Protein AF-A0A5M4D644-F1 (afdb_monomer)

Radius of gyration: 24.4 Å; Cα contacts (8 Å, |Δi|>4): 273; chains: 1; bounding box: 68×56×85 Å

Structure (mmCIF, N/CA/C/O backbone):
data_AF-A0A5M4D644-F1
#
_entry.id   AF-A0A5M4D644-F1
#
loop_
_atom_site.group_PDB
_atom_site.id
_atom_site.type_symbol
_atom_site.label_atom_id
_atom_site.label_alt_id
_atom_site.label_comp_id
_atom_site.label_asym_id
_atom_site.label_entity_id
_atom_site.label_seq_id
_atom_site.pdbx_PDB_ins_code
_atom_site.Cartn_x
_atom_site.Cartn_y
_atom_site.Cartn_z
_atom_site.occupancy
_atom_site.B_iso_or_equiv
_atom_site.auth_seq_id
_atom_site.auth_comp_id
_atom_site.auth_asym_id
_atom_site.auth_atom_id
_atom_site.pdbx_PDB_model_num
ATOM 1 N N . MET A 1 1 ? 43.819 -30.224 44.906 1.00 53.16 1 MET A N 1
ATOM 2 C CA . MET A 1 1 ? 43.672 -29.424 43.661 1.00 53.16 1 MET A CA 1
ATOM 3 C C . MET A 1 1 ? 43.096 -30.217 42.465 1.00 53.16 1 MET A C 1
ATOM 5 O O . MET A 1 1 ? 43.505 -29.994 41.336 1.00 53.16 1 MET A O 1
ATOM 9 N N . LYS A 1 2 ? 42.111 -31.114 42.658 1.00 49.66 2 LYS A N 1
ATOM 10 C CA . LYS A 1 2 ? 41.425 -31.810 41.537 1.00 49.66 2 LYS A CA 1
ATOM 11 C C . LYS A 1 2 ? 39.902 -31.608 41.494 1.00 49.66 2 LYS A C 1
ATOM 13 O O . LYS A 1 2 ? 39.305 -31.847 40.456 1.00 49.66 2 LYS A O 1
ATOM 18 N N . MET A 1 3 ? 39.284 -31.083 42.556 1.00 48.72 3 MET A N 1
ATOM 19 C CA . MET A 1 3 ? 37.824 -30.893 42.619 1.00 48.72 3 MET A CA 1
ATOM 20 C C . MET A 1 3 ? 37.324 -29.525 42.120 1.00 48.72 3 MET A C 1
ATOM 22 O O . MET A 1 3 ? 36.135 -29.380 41.875 1.00 48.72 3 MET A O 1
ATOM 26 N N . LEU A 1 4 ? 38.202 -28.540 41.884 1.00 49.41 4 LEU A N 1
ATOM 27 C CA . LEU A 1 4 ? 37.782 -27.210 41.405 1.00 49.41 4 LEU A CA 1
ATOM 28 C C . LEU A 1 4 ? 37.548 -27.120 39.884 1.00 49.41 4 LEU A C 1
ATOM 30 O O . LEU A 1 4 ? 36.990 -26.135 39.418 1.00 49.41 4 LEU A O 1
ATOM 34 N N . ARG A 1 5 ? 37.957 -28.125 39.097 1.00 49.41 5 ARG A N 1
ATOM 35 C CA . ARG A 1 5 ? 37.823 -28.095 37.625 1.00 49.41 5 ARG A CA 1
ATOM 36 C C . ARG A 1 5 ? 36.520 -28.708 37.101 1.00 49.41 5 ARG A C 1
ATOM 38 O O . ARG A 1 5 ? 36.119 -28.385 35.991 1.00 49.41 5 ARG A O 1
ATOM 45 N N . ALA A 1 6 ? 35.835 -29.534 37.894 1.00 48.72 6 ALA A N 1
ATOM 46 C CA . ALA A 1 6 ? 34.599 -30.202 37.470 1.00 48.72 6 ALA A CA 1
ATOM 47 C C . ALA A 1 6 ? 33.354 -29.292 37.548 1.00 48.72 6 ALA A C 1
ATOM 49 O O . ALA A 1 6 ? 32.453 -29.419 36.726 1.00 48.72 6 ALA A O 1
ATOM 50 N N . GLY A 1 7 ? 33.323 -28.327 38.477 1.00 45.69 7 GLY A N 1
ATOM 51 C CA . GLY A 1 7 ? 32.195 -27.393 38.618 1.00 45.69 7 GLY A CA 1
ATOM 52 C C . GLY A 1 7 ? 32.123 -26.312 37.532 1.00 45.69 7 GLY A C 1
ATOM 53 O O . GLY A 1 7 ? 31.051 -25.784 37.258 1.00 45.69 7 GLY A O 1
ATOM 54 N N . MET A 1 8 ? 33.244 -26.003 36.875 1.00 48.34 8 MET A N 1
ATOM 55 C CA . MET A 1 8 ? 33.321 -24.917 35.889 1.00 48.34 8 MET A CA 1
ATOM 56 C C . MET A 1 8 ? 32.837 -25.337 34.488 1.00 48.34 8 MET A C 1
ATOM 58 O O . MET A 1 8 ? 32.346 -24.499 33.738 1.00 48.34 8 MET A O 1
ATOM 62 N N . VAL A 1 9 ? 32.900 -26.632 34.151 1.00 52.97 9 VAL A N 1
ATOM 63 C CA . VAL A 1 9 ? 32.438 -27.162 32.850 1.00 52.97 9 VAL A CA 1
ATOM 64 C C . VAL A 1 9 ? 30.912 -27.317 32.810 1.00 52.97 9 VAL A C 1
ATOM 66 O O . VAL A 1 9 ? 30.286 -27.019 31.796 1.00 52.97 9 VAL A O 1
ATOM 69 N N . LEU A 1 10 ? 30.289 -27.692 33.932 1.00 50.06 10 LEU A N 1
ATOM 70 C CA . LEU A 1 10 ? 28.827 -27.798 34.049 1.00 50.06 10 LEU A CA 1
ATOM 71 C C . LEU A 1 10 ? 28.123 -26.433 34.000 1.00 50.06 10 LEU A C 1
ATOM 73 O O . LEU A 1 10 ? 27.020 -26.328 33.472 1.00 50.06 10 LEU A O 1
ATOM 77 N N . MET A 1 11 ? 28.781 -25.375 34.481 1.00 49.72 11 MET A N 1
ATOM 78 C CA . MET A 1 11 ? 28.230 -24.017 34.456 1.00 49.72 11 MET A CA 1
ATOM 79 C C . MET A 1 11 ? 28.301 -23.372 33.061 1.00 49.72 11 MET A C 1
ATOM 81 O O . MET A 1 11 ? 27.435 -22.578 32.711 1.00 49.72 11 MET A O 1
ATOM 85 N N . TRP A 1 12 ? 29.284 -23.751 32.236 1.00 54.53 12 TRP A N 1
ATOM 86 C CA . TRP A 1 12 ? 29.390 -23.281 30.848 1.00 54.53 12 TRP A CA 1
ATOM 87 C C . TRP A 1 12 ? 28.408 -23.983 29.897 1.00 54.53 12 TRP A C 1
ATOM 89 O O . TRP A 1 12 ? 27.874 -23.341 28.996 1.00 54.53 12 TRP A O 1
ATOM 99 N N . GLY A 1 13 ? 28.098 -25.265 30.123 1.00 53.12 13 GLY A N 1
ATOM 100 C CA . GLY A 1 13 ? 27.105 -25.993 29.320 1.00 53.12 13 GLY A CA 1
ATOM 101 C C . GLY A 1 13 ? 25.674 -25.454 29.466 1.00 53.12 13 GLY A C 1
ATOM 102 O O . GLY A 1 13 ? 24.920 -25.445 28.496 1.00 53.12 13 GLY A O 1
ATOM 103 N N . LEU A 1 14 ? 25.313 -24.941 30.648 1.00 51.56 14 LEU A N 1
ATOM 104 C CA . LEU A 1 14 ? 23.975 -24.393 30.904 1.00 51.56 14 LEU A CA 1
ATOM 105 C C . LEU A 1 14 ? 23.762 -23.000 30.277 1.00 51.56 14 LEU A C 1
ATOM 107 O O . LEU A 1 14 ? 22.640 -22.654 29.919 1.00 51.56 14 LEU A O 1
ATOM 111 N N . ILE A 1 15 ? 24.831 -22.213 30.111 1.00 54.22 15 ILE A N 1
ATOM 112 C CA . ILE A 1 15 ? 24.764 -20.857 29.536 1.00 54.22 15 ILE A CA 1
ATOM 113 C C . ILE A 1 15 ? 24.624 -20.906 28.005 1.00 54.22 15 ILE A C 1
ATOM 115 O O . ILE A 1 15 ? 23.924 -20.077 27.430 1.00 54.22 15 ILE A O 1
ATOM 119 N N . VAL A 1 16 ? 25.204 -21.910 27.336 1.00 55.09 16 VAL A N 1
ATOM 120 C CA . VAL A 1 16 ? 25.076 -22.068 25.873 1.00 55.09 16 VAL A CA 1
ATOM 121 C C . VAL A 1 16 ? 23.675 -22.557 25.467 1.00 55.09 16 VAL A C 1
ATOM 123 O O . VAL A 1 16 ? 23.175 -22.167 24.415 1.00 55.09 16 VAL A O 1
ATOM 126 N N . GLY A 1 17 ? 22.986 -23.326 26.321 1.00 53.00 17 GLY A N 1
ATOM 127 C CA . GLY A 1 17 ? 21.615 -23.795 26.062 1.00 53.00 17 GLY A CA 1
ATOM 128 C C . GLY A 1 17 ? 20.531 -22.708 26.121 1.00 53.00 17 GLY A C 1
ATOM 129 O O . GLY A 1 17 ? 19.478 -22.873 25.514 1.00 53.00 17 GLY A O 1
ATOM 130 N N . LEU A 1 18 ? 20.786 -21.584 26.800 1.00 53.06 18 LEU A N 1
ATOM 131 C CA . LEU A 1 18 ? 19.842 -20.460 26.925 1.00 53.06 18 LEU A CA 1
ATOM 132 C C . LEU A 1 18 ? 19.992 -19.400 25.818 1.00 53.06 18 LEU A C 1
ATOM 134 O O . LEU A 1 18 ? 19.150 -18.511 25.716 1.00 53.06 18 LEU A O 1
ATOM 138 N N . LEU A 1 19 ? 21.029 -19.498 24.975 1.00 52.97 19 LEU A N 1
ATOM 139 C CA . LEU A 1 19 ? 21.242 -18.606 23.825 1.00 52.97 19 LEU A CA 1
ATOM 140 C C . LEU A 1 19 ? 20.755 -19.192 22.495 1.00 52.97 19 LEU A C 1
ATOM 142 O O . LEU A 1 19 ? 20.725 -18.475 21.497 1.00 52.97 19 LEU A O 1
ATOM 146 N N . ALA A 1 20 ? 20.275 -20.439 22.480 1.00 53.53 20 ALA A N 1
ATOM 147 C CA . ALA A 1 20 ? 19.393 -20.931 21.423 1.00 53.53 20 ALA A CA 1
ATOM 148 C C . ALA A 1 20 ? 17.986 -20.337 21.618 1.00 53.53 20 ALA A C 1
ATOM 150 O O . ALA A 1 20 ? 16.994 -21.047 21.772 1.00 53.53 20 ALA A O 1
ATOM 151 N N . GLY A 1 21 ? 17.912 -19.005 21.675 1.00 51.53 21 GLY A N 1
ATOM 152 C CA . GLY A 1 21 ? 16.661 -18.288 21.550 1.00 51.53 21 GLY A CA 1
ATOM 153 C C . GLY A 1 21 ? 16.069 -18.682 20.210 1.00 51.53 21 GLY A C 1
ATOM 154 O O . GLY A 1 21 ? 16.652 -18.386 19.171 1.00 51.53 21 GLY A O 1
ATOM 155 N N . CYS A 1 22 ? 14.952 -19.404 20.253 1.00 56.44 22 CYS A N 1
ATOM 156 C CA . CYS A 1 22 ? 14.140 -19.763 19.105 1.00 56.44 22 CYS A CA 1
ATOM 157 C C . CYS A 1 22 ? 13.653 -18.492 18.393 1.00 56.44 22 CYS A C 1
ATOM 159 O O . CYS A 1 22 ? 12.486 -18.117 18.516 1.00 56.44 22 CYS A O 1
ATOM 161 N N . SER A 1 23 ? 14.515 -17.817 17.632 1.00 53.84 23 SER A N 1
ATOM 162 C CA . SER A 1 23 ? 14.048 -17.039 16.500 1.00 53.84 23 SER A CA 1
ATOM 163 C C . SER A 1 23 ? 13.430 -18.065 15.561 1.00 53.84 23 SER A C 1
ATOM 165 O O . SER A 1 23 ? 14.122 -18.832 14.895 1.00 53.84 23 SER A O 1
ATOM 167 N N . LYS A 1 24 ? 12.095 -18.174 15.593 1.00 60.09 24 LYS A N 1
ATOM 168 C CA . LYS A 1 24 ? 11.373 -18.899 14.548 1.00 60.09 24 LYS A CA 1
ATOM 169 C C . LYS A 1 24 ? 11.910 -18.357 13.230 1.00 60.09 24 LYS A C 1
ATOM 171 O O . LYS A 1 24 ? 11.932 -17.137 13.054 1.00 60.09 24 LYS A O 1
ATOM 176 N N . ALA A 1 25 ? 12.403 -19.250 12.373 1.00 66.31 25 ALA A N 1
ATOM 177 C CA . ALA A 1 25 ? 12.802 -18.862 11.031 1.00 66.31 25 ALA A CA 1
ATOM 178 C C . ALA A 1 25 ? 11.670 -18.014 10.423 1.00 66.31 25 ALA A C 1
ATOM 180 O O . ALA A 1 25 ? 10.497 -18.330 10.676 1.00 66.31 25 ALA A O 1
ATOM 181 N N . PRO A 1 26 ? 11.997 -16.920 9.712 1.00 73.88 26 PRO A N 1
ATOM 182 C CA . PRO A 1 26 ? 10.986 -16.102 9.064 1.00 73.88 26 PRO A CA 1
ATOM 183 C C . PRO A 1 26 ? 10.043 -17.003 8.273 1.00 73.88 26 PRO A C 1
ATOM 185 O O . PRO A 1 26 ? 10.496 -17.913 7.579 1.00 73.88 26 PRO A O 1
ATOM 188 N N . ARG A 1 27 ? 8.733 -16.791 8.417 1.00 84.56 27 ARG A N 1
ATOM 189 C CA . ARG A 1 27 ? 7.752 -17.576 7.673 1.00 84.56 27 ARG A CA 1
ATOM 190 C C . ARG A 1 27 ? 7.986 -17.343 6.181 1.00 84.56 27 ARG A C 1
ATOM 192 O O . ARG A 1 27 ? 8.039 -16.198 5.736 1.00 84.56 27 ARG A O 1
ATOM 199 N N . GLU A 1 28 ? 8.154 -18.409 5.417 1.00 89.62 28 GLU A N 1
ATOM 200 C CA . GLU A 1 28 ? 8.297 -18.303 3.969 1.00 89.62 28 GLU A CA 1
ATOM 201 C C . GLU A 1 28 ? 6.916 -18.206 3.318 1.00 89.62 28 GLU A C 1
ATOM 203 O O . GLU A 1 28 ? 5.988 -18.919 3.702 1.00 89.62 28 GLU A O 1
ATOM 208 N N . TYR A 1 29 ? 6.790 -17.308 2.342 1.00 94.44 29 TYR A N 1
ATOM 209 C CA . TYR A 1 29 ? 5.586 -17.134 1.537 1.00 94.44 29 TYR A CA 1
ATOM 210 C C . TYR A 1 29 ? 5.881 -17.576 0.107 1.00 94.44 29 TYR A C 1
ATOM 212 O O . TYR A 1 29 ? 6.902 -17.197 -0.472 1.00 94.44 29 TYR A O 1
ATOM 220 N N . SER A 1 30 ? 5.012 -18.420 -0.443 1.00 95.19 30 SER A N 1
ATOM 221 C CA . SER A 1 30 ? 5.245 -19.053 -1.736 1.00 95.19 30 SER A CA 1
ATOM 222 C C . SER A 1 30 ? 5.007 -18.081 -2.887 1.00 95.19 30 SER A C 1
ATOM 224 O O . SER A 1 30 ? 3.989 -17.403 -2.959 1.00 95.19 30 SER A O 1
ATOM 226 N N . ARG A 1 31 ? 5.929 -18.076 -3.849 1.00 96.56 31 ARG A N 1
ATOM 227 C CA . ARG A 1 31 ? 5.784 -17.383 -5.140 1.00 96.56 31 ARG A CA 1
ATOM 228 C C . ARG A 1 31 ? 5.995 -18.348 -6.307 1.00 96.56 31 ARG A C 1
ATOM 230 O O . ARG A 1 31 ? 6.469 -17.956 -7.369 1.00 96.56 31 ARG A O 1
ATOM 237 N N . SER A 1 32 ? 5.727 -19.638 -6.089 1.00 96.94 32 SER A N 1
ATOM 238 C CA . SER A 1 32 ? 6.003 -20.685 -7.083 1.00 96.94 32 SER A CA 1
ATOM 239 C C . SER A 1 32 ? 4.967 -20.759 -8.209 1.00 96.94 32 SER A C 1
ATOM 241 O O . SER A 1 32 ? 5.259 -21.333 -9.255 1.00 96.94 32 SER A O 1
ATOM 243 N N . SER A 1 33 ? 3.792 -20.155 -8.022 1.00 97.31 33 SER A N 1
ATOM 244 C CA . SER A 1 33 ? 2.742 -20.011 -9.033 1.00 97.31 33 SER A CA 1
ATOM 245 C C . SER A 1 33 ? 2.033 -18.654 -8.878 1.00 97.31 33 SER A C 1
ATOM 247 O O . SER A 1 33 ? 2.177 -18.025 -7.822 1.00 97.31 33 SER A O 1
ATOM 249 N N . PRO A 1 34 ? 1.272 -18.187 -9.883 1.00 96.75 34 PRO A N 1
ATOM 250 C CA . PRO A 1 34 ? 0.479 -16.960 -9.781 1.00 96.75 34 PRO A CA 1
ATOM 251 C C . PRO A 1 34 ? -0.539 -16.992 -8.631 1.00 96.75 34 PRO A C 1
ATOM 253 O O . PRO A 1 34 ? -0.667 -16.024 -7.886 1.00 96.75 34 PRO A O 1
ATOM 256 N N . GLU A 1 35 ? -1.215 -18.122 -8.432 1.00 95.94 35 GLU A N 1
ATOM 257 C CA . GLU A 1 35 ? -2.197 -18.319 -7.359 1.00 95.94 35 GLU A CA 1
ATOM 258 C C . GLU A 1 35 ? -1.526 -18.202 -5.986 1.00 95.94 35 GLU A C 1
ATOM 260 O O . GLU A 1 35 ? -2.041 -17.529 -5.093 1.00 95.94 35 GLU A O 1
ATOM 265 N N . ASN A 1 36 ? -0.323 -18.772 -5.848 1.00 96.50 36 ASN A N 1
ATOM 266 C CA . ASN A 1 36 ? 0.463 -18.693 -4.620 1.00 96.50 36 ASN A CA 1
ATOM 267 C C . ASN A 1 36 ? 0.870 -17.254 -4.267 1.00 96.50 36 ASN A C 1
ATOM 269 O O . ASN A 1 36 ? 1.032 -16.952 -3.086 1.00 96.50 36 ASN A O 1
ATOM 273 N N . VAL A 1 37 ? 1.009 -16.351 -5.247 1.00 96.06 37 VAL A N 1
ATOM 274 C CA . VAL A 1 37 ? 1.258 -14.922 -4.980 1.00 96.06 37 VAL A CA 1
ATOM 275 C C . VAL A 1 37 ? 0.046 -14.284 -4.301 1.00 96.06 37 VAL A C 1
ATOM 277 O O . VAL A 1 37 ? 0.209 -13.588 -3.298 1.00 96.06 37 VAL A O 1
ATOM 280 N N . LEU A 1 38 ? -1.166 -14.543 -4.803 1.00 93.62 38 LEU A N 1
ATOM 281 C CA . LEU A 1 38 ? -2.400 -14.030 -4.198 1.00 93.62 38 LEU A CA 1
ATOM 282 C C . LEU A 1 38 ? -2.644 -14.647 -2.817 1.00 93.62 38 LEU A C 1
ATOM 284 O O . LEU A 1 38 ? -2.943 -13.928 -1.864 1.00 93.62 38 LEU A O 1
ATOM 288 N N . GLU A 1 39 ? -2.454 -15.961 -2.686 1.00 94.31 39 GLU A N 1
ATOM 289 C CA . GLU A 1 39 ? -2.580 -16.660 -1.405 1.00 94.31 39 GLU A CA 1
ATOM 290 C C . GLU A 1 39 ? -1.571 -16.132 -0.380 1.00 94.31 39 GLU A C 1
ATOM 292 O O . GLU A 1 39 ? -1.928 -15.850 0.763 1.00 94.31 39 GLU A O 1
ATOM 297 N N . SER A 1 40 ? -0.324 -15.906 -0.793 1.00 95.81 40 SER A N 1
ATOM 298 C CA . SER A 1 40 ? 0.696 -15.305 0.063 1.00 95.81 40 SER A CA 1
ATOM 299 C C . SER A 1 40 ? 0.321 -13.903 0.525 1.00 95.81 40 SER A C 1
ATOM 301 O O . SER A 1 40 ? 0.564 -13.577 1.684 1.00 95.81 40 SER A O 1
ATOM 303 N N . ALA A 1 41 ? -0.298 -13.084 -0.331 1.00 93.94 41 ALA A N 1
ATOM 304 C CA . ALA A 1 41 ? -0.767 -11.756 0.064 1.00 93.94 41 ALA A CA 1
ATOM 305 C C . ALA A 1 41 ? -1.818 -11.846 1.181 1.00 93.94 41 ALA A C 1
ATOM 307 O O . ALA A 1 41 ? -1.722 -11.133 2.182 1.00 93.94 41 ALA A O 1
ATOM 308 N N . VAL A 1 42 ? -2.784 -12.761 1.040 1.00 92.69 42 VAL A N 1
ATOM 309 C CA . VAL A 1 42 ? -3.808 -13.027 2.064 1.00 92.69 42 VAL A CA 1
ATOM 310 C C . VAL A 1 42 ? -3.149 -13.503 3.357 1.00 92.69 42 VAL A C 1
ATOM 312 O O . VAL A 1 42 ? -3.383 -12.925 4.418 1.00 92.69 42 VAL A O 1
ATOM 315 N N . LEU A 1 43 ? -2.255 -14.492 3.273 1.00 93.62 43 LEU A N 1
ATOM 316 C CA . LEU A 1 43 ? -1.564 -15.039 4.438 1.00 93.62 43 LEU A CA 1
ATOM 317 C C . LEU A 1 43 ? -0.693 -13.991 5.139 1.00 93.62 43 LEU A C 1
ATOM 319 O O . LEU A 1 43 ? -0.628 -13.997 6.364 1.00 93.62 43 LEU A O 1
ATOM 323 N N . MET A 1 44 ? -0.027 -13.087 4.417 1.00 94.75 44 MET A N 1
ATOM 324 C CA . MET A 1 44 ? 0.741 -11.991 5.024 1.00 94.75 44 MET A CA 1
ATOM 325 C C . MET A 1 44 ? -0.158 -11.084 5.868 1.00 94.75 44 MET A C 1
ATOM 327 O O . MET A 1 44 ? 0.209 -10.739 6.990 1.00 94.75 44 MET A O 1
ATOM 331 N N . VAL A 1 45 ? -1.351 -10.745 5.373 1.00 91.56 45 VAL A N 1
ATOM 332 C CA . VAL A 1 45 ? -2.338 -9.954 6.124 1.00 91.56 45 VAL A CA 1
ATOM 333 C C . VAL A 1 45 ? -2.857 -10.724 7.339 1.00 91.56 45 VAL A C 1
ATOM 335 O O . VAL A 1 45 ? -2.844 -10.203 8.454 1.00 91.56 45 VAL A O 1
ATOM 338 N N . GLU A 1 46 ? -3.273 -11.980 7.163 1.00 90.75 46 GLU A N 1
ATOM 339 C CA . GLU A 1 46 ? -3.787 -12.818 8.256 1.00 90.75 46 GLU A CA 1
ATOM 340 C C . GLU A 1 46 ? -2.746 -13.031 9.365 1.00 90.75 46 GLU A C 1
ATOM 342 O O . GLU A 1 46 ? -3.072 -13.048 10.557 1.00 90.75 46 GLU A O 1
ATOM 347 N N . ASN A 1 47 ? -1.473 -13.144 8.982 1.00 92.88 47 ASN A N 1
ATOM 348 C CA . ASN A 1 47 ? -0.355 -13.327 9.900 1.00 92.88 47 ASN A CA 1
ATOM 349 C C . ASN A 1 47 ? 0.159 -12.030 10.531 1.00 92.88 47 ASN A C 1
ATOM 351 O O . ASN A 1 47 ? 1.068 -12.102 11.360 1.00 92.88 47 ASN A O 1
ATOM 355 N N . LYS A 1 48 ? -0.444 -10.878 10.220 1.00 92.31 48 LYS A N 1
ATOM 356 C CA . LYS A 1 48 ? -0.037 -9.559 10.728 1.00 92.31 48 LYS A CA 1
ATO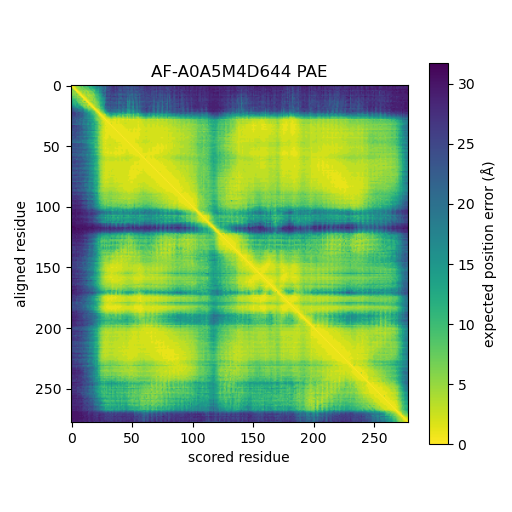M 357 C C . LYS A 1 48 ? 1.363 -9.141 10.266 1.00 92.31 48 LYS A C 1
ATOM 359 O O . LYS A 1 48 ? 2.172 -8.608 11.029 1.00 92.31 48 LYS A O 1
ATOM 364 N N . GLU A 1 49 ? 1.677 -9.489 9.026 1.00 94.25 49 GLU A N 1
ATOM 365 C CA . GLU A 1 49 ? 2.949 -9.249 8.357 1.00 94.25 49 GLU A CA 1
ATOM 366 C C . GLU A 1 49 ? 2.738 -8.369 7.113 1.00 94.25 49 GLU A C 1
ATOM 368 O O . GLU A 1 49 ? 3.439 -8.520 6.113 1.00 94.25 49 GLU A O 1
ATOM 373 N N . ALA A 1 50 ? 1.799 -7.410 7.163 1.00 93.44 50 ALA A N 1
ATOM 374 C CA . ALA A 1 50 ? 1.515 -6.505 6.043 1.00 93.44 50 ALA A CA 1
ATOM 375 C C . ALA A 1 50 ? 2.743 -5.716 5.544 1.00 93.44 50 ALA A C 1
ATOM 377 O O . ALA A 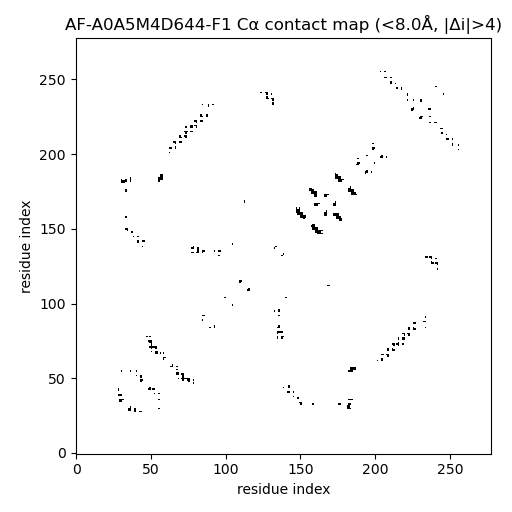1 50 ? 2.772 -5.282 4.391 1.00 93.44 50 ALA A O 1
ATOM 378 N N . THR A 1 51 ? 3.795 -5.578 6.365 1.00 95.81 51 THR A N 1
ATOM 379 C CA . THR A 1 51 ? 5.084 -5.011 5.934 1.00 95.81 51 THR A CA 1
ATOM 380 C C . THR A 1 51 ? 5.716 -5.740 4.758 1.00 95.81 51 THR A C 1
ATOM 382 O O . THR A 1 51 ? 6.490 -5.141 4.015 1.00 95.81 51 THR A O 1
ATOM 385 N N . ARG A 1 52 ? 5.382 -7.020 4.589 1.00 95.88 52 ARG A N 1
ATOM 386 C CA . ARG A 1 52 ? 5.960 -7.916 3.592 1.00 95.88 52 ARG A CA 1
ATOM 387 C C . ARG A 1 52 ? 5.178 -7.958 2.288 1.00 95.88 52 ARG A C 1
ATOM 389 O O . ARG A 1 52 ? 5.671 -8.519 1.318 1.00 95.88 52 ARG A O 1
ATOM 396 N N . LEU A 1 53 ? 4.007 -7.318 2.211 1.00 94.88 53 LEU A N 1
ATOM 397 C CA . LEU A 1 53 ? 3.203 -7.278 0.981 1.00 94.88 53 LEU A CA 1
ATOM 398 C C . LEU A 1 53 ? 3.991 -6.727 -0.215 1.00 94.88 53 LEU A C 1
ATOM 400 O O . LEU A 1 53 ? 3.798 -7.161 -1.349 1.00 94.88 53 LEU A O 1
ATOM 404 N N . SER A 1 54 ? 4.928 -5.810 0.027 1.00 95.69 54 SER A N 1
ATOM 405 C CA . SER A 1 54 ? 5.781 -5.258 -1.024 1.00 95.69 54 SER A CA 1
ATOM 406 C C . SER A 1 54 ? 6.819 -6.250 -1.576 1.00 95.69 54 SER A C 1
ATOM 408 O O . SER A 1 54 ? 7.350 -6.028 -2.665 1.00 95.69 54 SER A O 1
ATOM 410 N N . GLU A 1 55 ? 7.081 -7.372 -0.895 1.00 95.88 55 GLU A N 1
ATOM 411 C CA . GLU A 1 55 ? 7.921 -8.476 -1.391 1.00 95.88 55 GLU A CA 1
ATOM 412 C C . GLU A 1 55 ? 7.266 -9.218 -2.568 1.00 95.88 55 GLU A C 1
ATOM 414 O O . GLU A 1 55 ? 7.965 -9.816 -3.390 1.00 95.88 55 GLU A O 1
ATOM 419 N N . LEU A 1 56 ? 5.933 -9.160 -2.668 1.00 96.69 56 LEU A N 1
ATOM 420 C CA . LEU A 1 56 ? 5.161 -9.757 -3.762 1.00 96.69 56 LEU A CA 1
ATOM 421 C C . LEU A 1 56 ? 5.158 -8.885 -5.019 1.00 96.69 56 LEU A C 1
ATOM 423 O O . LEU A 1 56 ? 4.820 -9.363 -6.098 1.00 96.69 56 LEU A O 1
ATOM 427 N N . VAL A 1 57 ? 5.546 -7.616 -4.893 1.00 96.25 57 VAL A N 1
ATOM 428 C CA . VAL A 1 57 ? 5.623 -6.669 -6.006 1.00 96.25 57 VAL A CA 1
ATOM 429 C C . VAL A 1 57 ? 7.012 -6.731 -6.631 1.00 96.25 57 VAL A C 1
ATOM 431 O O . VAL A 1 57 ? 8.026 -6.660 -5.928 1.00 96.25 57 VAL A O 1
ATOM 434 N N . TYR A 1 58 ? 7.075 -6.859 -7.955 1.00 96.25 58 TYR A N 1
ATOM 435 C CA . TYR A 1 58 ? 8.337 -6.832 -8.685 1.00 96.25 58 TYR A CA 1
ATOM 436 C C . TYR A 1 58 ? 8.985 -5.446 -8.606 1.00 96.25 58 TYR A C 1
ATOM 438 O O . TYR A 1 58 ? 8.312 -4.422 -8.721 1.00 96.25 58 TYR A O 1
ATOM 446 N N . ALA A 1 59 ? 10.307 -5.424 -8.445 1.00 95.38 59 ALA A N 1
ATOM 447 C CA . ALA A 1 59 ? 11.102 -4.206 -8.492 1.00 95.38 59 ALA A CA 1
ATOM 448 C C . ALA A 1 59 ? 12.051 -4.278 -9.687 1.00 95.38 59 ALA A C 1
ATOM 450 O O . ALA A 1 59 ? 12.860 -5.198 -9.769 1.00 95.38 59 ALA A O 1
ATOM 451 N N . GLU A 1 60 ? 11.976 -3.296 -10.579 1.00 92.19 60 GLU A N 1
ATOM 452 C CA . GLU A 1 60 ? 12.819 -3.238 -11.780 1.00 92.19 60 GLU A CA 1
ATOM 453 C C . GLU A 1 60 ? 14.279 -2.890 -11.457 1.00 92.19 60 GLU A C 1
ATOM 455 O O . GLU A 1 60 ? 15.187 -3.200 -12.224 1.00 92.19 60 GLU A O 1
ATOM 460 N N . ASN A 1 61 ? 14.519 -2.234 -10.319 1.00 92.94 61 ASN A N 1
ATOM 461 C CA . ASN A 1 61 ? 15.843 -1.817 -9.873 1.00 92.94 61 ASN A CA 1
ATOM 462 C C . ASN A 1 61 ? 15.910 -1.687 -8.336 1.00 92.94 61 ASN A C 1
ATOM 464 O O . ASN A 1 61 ? 14.912 -1.831 -7.621 1.00 92.94 61 ASN A O 1
ATOM 468 N N . VAL A 1 62 ? 17.113 -1.420 -7.820 1.00 95.12 62 VAL A N 1
ATOM 469 C CA . VAL A 1 62 ? 17.389 -1.319 -6.375 1.00 95.12 62 VAL A CA 1
ATOM 470 C C . VAL A 1 62 ? 16.654 -0.136 -5.739 1.00 95.12 62 VAL A C 1
ATOM 472 O O . VAL A 1 62 ? 16.162 -0.251 -4.616 1.00 95.12 62 VAL A O 1
ATOM 475 N N . GLN A 1 63 ? 16.530 0.984 -6.451 1.00 94.88 63 GLN A N 1
ATOM 476 C CA . GLN A 1 63 ? 15.837 2.183 -5.983 1.00 94.88 63 GLN A CA 1
ATOM 477 C C . GLN A 1 63 ? 14.337 1.912 -5.805 1.00 94.88 63 GLN A C 1
ATOM 479 O O . GLN A 1 63 ? 13.771 2.211 -4.753 1.00 94.88 63 GLN A O 1
ATOM 484 N N . MET A 1 64 ? 13.716 1.236 -6.774 1.00 94.12 64 MET A N 1
ATOM 485 C CA . MET A 1 64 ? 12.329 0.784 -6.708 1.00 94.12 64 MET A CA 1
ATOM 486 C C . MET A 1 64 ? 12.120 -0.219 -5.576 1.00 94.12 64 MET A C 1
ATOM 488 O O . MET A 1 64 ? 11.145 -0.104 -4.838 1.00 94.12 64 MET A O 1
ATOM 492 N N . ARG A 1 65 ? 13.050 -1.163 -5.370 1.00 95.56 65 ARG A N 1
ATOM 493 C CA . ARG A 1 65 ? 12.990 -2.082 -4.223 1.00 95.56 65 ARG A CA 1
ATOM 494 C C . ARG A 1 65 ? 13.061 -1.328 -2.895 1.00 95.56 65 ARG A C 1
ATOM 496 O O . ARG A 1 65 ? 12.286 -1.628 -1.994 1.00 95.56 65 ARG A O 1
ATOM 503 N N . SER A 1 66 ? 13.947 -0.341 -2.775 1.00 95.94 66 SER A N 1
ATOM 504 C CA . SER A 1 66 ? 14.058 0.505 -1.580 1.00 95.94 66 SER A CA 1
ATOM 505 C C . SER A 1 66 ? 12.754 1.259 -1.296 1.00 95.94 66 SER A C 1
ATOM 507 O O . SER A 1 66 ? 12.242 1.219 -0.176 1.00 95.94 66 SER A O 1
ATOM 509 N N . LEU A 1 67 ? 12.154 1.859 -2.330 1.00 94.94 67 LEU A N 1
ATOM 510 C CA . LEU A 1 67 ? 10.851 2.513 -2.226 1.00 94.94 67 LEU A CA 1
ATOM 511 C C . LEU A 1 67 ? 9.756 1.529 -1.792 1.00 94.94 67 LEU A C 1
ATOM 513 O O . LEU A 1 67 ? 9.023 1.812 -0.850 1.00 94.94 67 LEU A O 1
ATOM 517 N N . LEU A 1 68 ? 9.668 0.359 -2.427 1.00 95.38 68 LEU A N 1
ATOM 518 C CA . LEU A 1 68 ? 8.698 -0.683 -2.079 1.00 95.38 68 LEU A CA 1
ATOM 519 C C . LEU A 1 68 ? 8.874 -1.184 -0.639 1.00 95.38 68 LEU A C 1
ATOM 521 O O . LEU A 1 68 ? 7.887 -1.426 0.052 1.00 95.38 68 LEU A O 1
ATOM 525 N N . ASN A 1 69 ? 10.106 -1.286 -0.141 1.00 96.38 69 ASN A N 1
ATOM 526 C CA . ASN A 1 69 ? 10.356 -1.617 1.261 1.00 96.38 69 ASN A CA 1
ATOM 527 C C . ASN A 1 69 ? 9.801 -0.528 2.194 1.00 96.38 69 ASN A C 1
ATOM 529 O O . ASN A 1 69 ? 9.159 -0.846 3.193 1.00 96.38 69 ASN A O 1
ATOM 533 N N . GLN A 1 70 ? 9.975 0.751 1.848 1.00 95.75 70 GLN A N 1
ATOM 534 C CA . GLN A 1 70 ? 9.417 1.866 2.617 1.00 95.75 70 GLN A CA 1
ATOM 535 C C . GLN A 1 70 ? 7.881 1.913 2.556 1.00 95.75 70 GLN A C 1
ATOM 537 O O . GLN A 1 70 ? 7.237 2.210 3.564 1.00 95.75 70 GLN A O 1
ATOM 542 N N . VAL A 1 71 ? 7.287 1.566 1.408 1.00 94.31 71 VAL A N 1
ATOM 543 C CA . VAL A 1 71 ? 5.837 1.343 1.282 1.00 94.31 71 VAL A CA 1
ATOM 544 C C . VAL A 1 71 ? 5.402 0.225 2.227 1.00 94.31 71 VAL A C 1
ATOM 546 O O . VAL A 1 71 ? 4.458 0.414 2.985 1.00 94.31 71 VAL A O 1
ATOM 549 N N . GLY A 1 72 ? 6.129 -0.895 2.255 1.00 95.50 72 GLY A N 1
ATOM 550 C CA . GLY A 1 72 ? 5.899 -1.992 3.197 1.00 95.50 72 GLY A CA 1
ATOM 551 C C . GLY A 1 72 ? 5.886 -1.519 4.653 1.00 95.50 72 GLY A C 1
ATOM 552 O O . GLY A 1 72 ? 4.942 -1.789 5.388 1.00 95.50 72 GLY A O 1
ATOM 553 N N . LEU A 1 73 ? 6.868 -0.723 5.079 1.00 96.62 73 LEU A N 1
ATOM 554 C CA . LEU A 1 73 ? 6.881 -0.167 6.438 1.00 96.62 73 LEU A CA 1
ATOM 555 C C . LEU A 1 73 ? 5.632 0.676 6.748 1.00 96.62 73 LEU A C 1
ATOM 557 O O . LEU A 1 73 ? 5.045 0.525 7.823 1.00 96.62 73 LEU A O 1
ATOM 561 N N . ALA A 1 74 ? 5.182 1.505 5.801 1.00 93.19 74 ALA A N 1
ATOM 562 C CA . ALA A 1 74 ? 3.947 2.275 5.945 1.00 93.19 74 ALA A CA 1
ATOM 563 C C . ALA A 1 74 ? 2.700 1.370 6.026 1.00 93.19 74 ALA A C 1
ATOM 565 O O . ALA A 1 74 ? 1.843 1.591 6.882 1.00 93.19 74 ALA A O 1
ATOM 566 N N . LEU A 1 75 ? 2.622 0.318 5.200 1.00 93.06 75 LEU A N 1
ATOM 567 C CA . LEU A 1 75 ? 1.569 -0.706 5.256 1.00 93.06 75 LEU A CA 1
ATOM 568 C C . LEU A 1 75 ? 1.516 -1.378 6.640 1.00 93.06 75 LEU A C 1
ATOM 570 O O . LEU A 1 75 ? 0.448 -1.491 7.248 1.00 93.06 75 LEU A O 1
ATOM 574 N N . GLY A 1 76 ? 2.670 -1.759 7.186 1.00 94.44 76 GLY A N 1
ATOM 575 C CA . GLY A 1 76 ? 2.761 -2.319 8.534 1.00 94.44 76 GLY A CA 1
ATOM 576 C C . GLY A 1 76 ? 2.316 -1.354 9.628 1.00 94.44 76 GLY A C 1
ATOM 577 O O . GLY A 1 76 ? 1.596 -1.749 10.541 1.00 94.44 76 GLY A O 1
ATOM 578 N N . ALA A 1 77 ? 2.697 -0.078 9.533 1.00 94.94 77 ALA A N 1
ATOM 579 C CA . ALA A 1 77 ? 2.235 0.938 10.474 1.00 94.94 77 ALA A CA 1
ATOM 580 C C . ALA A 1 77 ? 0.703 1.096 10.430 1.00 94.94 77 ALA A C 1
ATOM 582 O O . ALA A 1 77 ? 0.072 1.223 11.478 1.00 94.94 77 ALA A O 1
ATOM 583 N N . MET A 1 78 ? 0.089 1.037 9.242 1.00 91.94 78 MET A N 1
ATOM 584 C CA . MET A 1 78 ? -1.374 1.091 9.104 1.00 91.94 78 MET A CA 1
ATOM 585 C C . MET A 1 78 ? -2.064 -0.131 9.714 1.00 91.94 78 MET A C 1
ATOM 587 O O . MET A 1 78 ? -3.098 0.016 10.365 1.00 91.94 78 MET A O 1
ATOM 591 N N . GLU A 1 79 ? -1.484 -1.322 9.562 1.00 92.81 79 GLU A N 1
ATOM 592 C CA . GLU A 1 79 ? -1.970 -2.533 10.233 1.00 92.81 79 GLU A CA 1
ATOM 593 C C . GLU A 1 79 ? -1.931 -2.388 11.763 1.00 92.81 79 GLU A C 1
ATOM 595 O O . GLU A 1 79 ? -2.865 -2.764 12.478 1.00 92.81 79 GLU A O 1
ATOM 600 N N . GLU A 1 80 ? -0.842 -1.816 12.277 1.00 94.56 80 GLU A N 1
ATOM 601 C CA . GLU A 1 80 ? -0.668 -1.564 13.701 1.00 94.56 80 GLU A CA 1
ATOM 602 C C . GLU A 1 80 ? -1.706 -0.562 14.230 1.00 94.56 80 GLU A C 1
ATOM 604 O O . GLU A 1 80 ? -2.299 -0.795 15.290 1.00 94.56 80 GLU A O 1
ATOM 609 N N . LEU A 1 81 ? -1.971 0.507 13.471 1.00 93.38 81 LEU A N 1
ATOM 610 C CA . LEU A 1 81 ? -3.012 1.482 13.784 1.00 93.38 81 LEU A CA 1
ATOM 611 C C . LEU A 1 81 ? -4.397 0.833 13.805 1.00 93.38 81 LEU A C 1
ATOM 613 O O . LEU A 1 81 ? -5.126 1.007 14.778 1.00 93.38 81 LEU A O 1
ATOM 617 N N . SER A 1 82 ? -4.747 0.062 12.773 1.00 90.69 82 SER A N 1
ATOM 618 C CA . SER A 1 82 ? -6.046 -0.618 12.679 1.00 90.69 82 SER A CA 1
ATOM 619 C C . SER A 1 82 ? -6.302 -1.522 13.884 1.00 90.69 82 SER A C 1
ATOM 621 O O . SER A 1 82 ? -7.385 -1.514 14.468 1.00 90.69 82 SER A O 1
ATOM 623 N N . ARG A 1 83 ? -5.272 -2.232 14.347 1.00 92.62 83 ARG A N 1
ATOM 624 C CA . ARG A 1 83 ? -5.345 -3.052 15.560 1.00 92.62 83 ARG A CA 1
ATOM 625 C C . ARG A 1 83 ? -5.568 -2.218 16.817 1.00 92.62 83 ARG A C 1
ATOM 627 O O . ARG A 1 83 ? -6.438 -2.551 17.614 1.00 92.62 83 ARG A O 1
ATOM 634 N N . ALA A 1 84 ? -4.814 -1.131 16.984 1.00 94.88 84 ALA A N 1
ATOM 635 C CA . ALA A 1 84 ? -4.999 -0.225 18.116 1.00 94.88 84 ALA A CA 1
ATOM 636 C C . ALA A 1 84 ? -6.413 0.380 18.129 1.00 94.88 84 ALA A C 1
ATOM 638 O O . ALA A 1 84 ? -7.023 0.512 19.187 1.00 94.88 84 ALA A O 1
ATOM 639 N N . VAL A 1 85 ? -6.950 0.703 16.952 1.00 92.75 85 VAL A N 1
ATOM 640 C CA . VAL A 1 85 ? -8.329 1.162 16.766 1.00 92.75 85 VAL A CA 1
ATOM 641 C C . VAL A 1 85 ? -9.330 0.075 17.145 1.00 92.75 85 VAL A C 1
ATOM 643 O O . VAL A 1 85 ? -10.242 0.356 17.914 1.00 92.75 85 VAL A O 1
ATOM 646 N N . ALA A 1 86 ? -9.152 -1.161 16.675 1.00 91.81 86 ALA A N 1
ATOM 647 C CA . ALA A 1 86 ? -10.037 -2.279 17.000 1.00 91.81 86 ALA A CA 1
ATOM 648 C C . ALA A 1 86 ? -10.069 -2.595 18.502 1.00 91.81 86 ALA A C 1
ATOM 650 O O . ALA A 1 86 ? -11.122 -2.919 19.044 1.00 91.81 86 ALA A O 1
ATOM 651 N N . GLU A 1 87 ? -8.927 -2.468 19.179 1.00 94.75 87 GLU A N 1
ATOM 652 C CA . GLU A 1 87 ? -8.820 -2.626 20.631 1.00 94.75 87 GLU A CA 1
ATOM 653 C C . GLU A 1 87 ? -9.501 -1.477 21.390 1.00 94.75 87 GLU A C 1
ATOM 655 O O . GLU A 1 87 ? -10.108 -1.702 22.438 1.00 94.75 87 GLU A O 1
ATOM 660 N N . LYS A 1 88 ? -9.401 -0.241 20.884 1.00 95.25 88 LYS A N 1
ATOM 661 C CA . LYS A 1 88 ? -9.870 0.964 21.584 1.00 95.25 88 LYS A CA 1
ATOM 662 C C . LYS A 1 88 ? -11.335 1.309 21.316 1.00 95.25 88 LYS A C 1
ATOM 664 O O . LYS A 1 88 ? -12.017 1.770 22.228 1.00 95.25 88 LYS A O 1
ATOM 669 N N . PHE A 1 89 ? -11.801 1.099 20.088 1.00 95.00 89 PHE A N 1
ATOM 670 C CA . PHE A 1 89 ? -13.116 1.506 19.587 1.00 95.00 89 PHE A CA 1
ATOM 671 C C . PHE A 1 89 ? -13.879 0.323 18.955 1.00 95.00 89 PHE A C 1
ATOM 673 O O . PHE A 1 89 ? -14.315 0.419 17.806 1.00 95.00 89 PHE A O 1
ATOM 680 N N . PRO A 1 90 ? -14.056 -0.811 19.663 1.00 94.56 90 PRO A N 1
ATOM 681 C CA . PRO A 1 90 ? -14.631 -2.021 19.072 1.00 94.56 90 PRO A CA 1
ATOM 682 C C . PRO A 1 90 ? -16.075 -1.824 18.585 1.00 94.56 90 PRO A C 1
ATOM 684 O O . PRO A 1 90 ? -16.445 -2.362 17.544 1.00 94.56 90 PRO A O 1
ATOM 687 N N . GLU A 1 91 ? -16.882 -1.033 19.298 1.00 94.25 91 GLU A N 1
ATOM 688 C CA . GLU A 1 91 ? -18.281 -0.760 18.934 1.00 94.25 91 GLU A CA 1
ATOM 689 C C . GLU A 1 91 ? -18.393 0.132 17.691 1.00 94.25 91 GLU A C 1
ATOM 691 O O . GLU A 1 91 ? -19.128 -0.197 16.760 1.00 94.25 91 GLU A O 1
ATOM 696 N N . GLU A 1 92 ? -17.623 1.227 17.636 1.00 90.88 92 GLU A N 1
ATOM 697 C CA . GLU A 1 92 ? -17.567 2.105 16.457 1.00 90.88 92 GLU A CA 1
ATOM 698 C C . GLU A 1 92 ? -17.053 1.339 15.233 1.00 90.88 92 GLU A C 1
ATOM 700 O O . GLU A 1 92 ? -17.588 1.489 14.133 1.00 90.88 92 GLU A O 1
ATOM 705 N N . LEU A 1 93 ? -16.051 0.473 15.425 1.00 88.31 93 LEU A N 1
ATOM 706 C CA . LEU A 1 93 ? -15.511 -0.361 14.359 1.00 88.31 93 LEU A CA 1
ATOM 707 C C . LEU A 1 93 ? -16.534 -1.385 13.854 1.00 88.31 93 LEU A C 1
ATOM 709 O O . LEU A 1 93 ? -16.659 -1.571 12.645 1.00 88.31 93 LEU A O 1
ATOM 713 N N . ALA A 1 94 ? -17.278 -2.035 14.751 1.00 89.19 94 ALA A N 1
ATOM 714 C CA . ALA A 1 94 ? -18.332 -2.973 14.373 1.00 89.19 94 ALA A CA 1
ATOM 715 C C . ALA A 1 94 ? -19.448 -2.275 13.580 1.00 89.19 94 ALA A C 1
ATOM 717 O O . ALA A 1 94 ? -19.870 -2.782 12.542 1.00 89.19 94 ALA A O 1
ATOM 718 N N . ALA A 1 95 ? -19.872 -1.086 14.019 1.00 88.94 95 ALA A N 1
ATOM 719 C CA . ALA A 1 95 ? -20.852 -0.281 13.295 1.00 88.94 95 ALA A CA 1
ATOM 720 C C . ALA A 1 95 ? -20.347 0.114 11.898 1.00 88.94 95 ALA A C 1
ATOM 722 O O . ALA A 1 95 ? -21.096 0.044 10.925 1.00 88.94 95 ALA A O 1
ATOM 723 N N . MET A 1 96 ? -19.068 0.479 11.782 1.00 84.62 96 MET A N 1
ATOM 724 C CA . MET A 1 96 ? -18.459 0.839 10.503 1.00 84.62 96 MET A CA 1
ATOM 725 C C . MET A 1 96 ? -18.327 -0.366 9.567 1.00 84.62 96 MET A C 1
ATOM 727 O O . MET A 1 96 ? -18.658 -0.259 8.391 1.00 84.62 96 MET A O 1
ATOM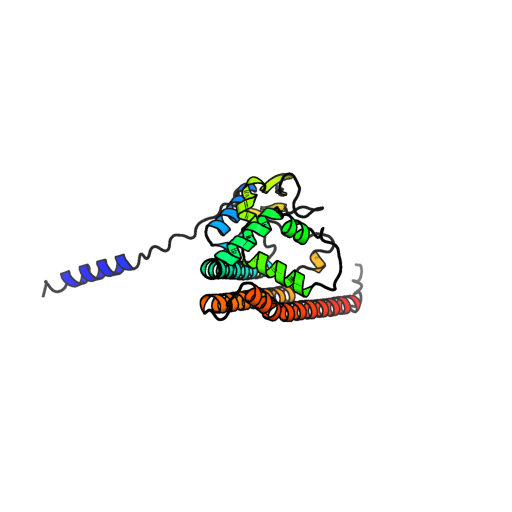 731 N N . ARG A 1 97 ? -17.915 -1.534 10.073 1.00 82.06 97 ARG A N 1
ATOM 732 C CA . ARG A 1 97 ? -17.876 -2.776 9.284 1.00 82.06 97 ARG A CA 1
ATOM 733 C C . ARG A 1 97 ? -19.257 -3.169 8.773 1.00 82.06 97 ARG A C 1
ATOM 735 O O . ARG A 1 97 ? -19.387 -3.456 7.591 1.00 82.06 97 ARG A O 1
ATOM 742 N N . ALA A 1 98 ? -20.286 -3.072 9.613 1.00 84.69 98 ALA A N 1
ATOM 743 C CA . ALA A 1 98 ? -21.661 -3.333 9.194 1.00 84.69 98 ALA A CA 1
ATOM 744 C C . ALA A 1 98 ? -22.123 -2.384 8.071 1.00 84.69 98 ALA A C 1
ATOM 746 O O . ALA A 1 98 ? -22.815 -2.814 7.153 1.00 84.69 98 ALA A O 1
ATOM 747 N N . GLN A 1 99 ? -21.713 -1.109 8.100 1.00 80.19 99 GLN A N 1
ATOM 748 C CA . GLN A 1 99 ? -21.982 -0.168 7.002 1.00 80.19 99 GLN A CA 1
ATOM 749 C C . GLN A 1 99 ? -21.232 -0.555 5.720 1.00 80.19 99 GLN A C 1
ATOM 751 O O . GLN A 1 99 ? -21.814 -0.557 4.641 1.00 80.19 99 GLN A O 1
ATOM 756 N N . ILE A 1 100 ? -19.960 -0.943 5.833 1.00 75.81 100 ILE A N 1
ATOM 757 C CA . ILE A 1 100 ? -19.136 -1.379 4.696 1.00 75.81 100 ILE A CA 1
ATOM 758 C C . ILE A 1 100 ? -19.717 -2.633 4.027 1.00 75.81 100 ILE A C 1
ATOM 760 O O . ILE A 1 100 ? -19.735 -2.719 2.797 1.00 75.81 100 ILE A O 1
ATOM 764 N N . GLU A 1 101 ? -20.177 -3.592 4.831 1.00 75.19 101 GLU A N 1
ATOM 765 C CA . GLU A 1 101 ? -20.833 -4.817 4.371 1.00 75.19 101 GLU A CA 1
ATOM 766 C C . GLU A 1 101 ? -22.190 -4.521 3.723 1.00 75.19 101 GLU A C 1
ATOM 768 O O . GLU A 1 101 ? -22.496 -5.083 2.672 1.00 75.19 101 GLU A O 1
ATOM 773 N N . ALA A 1 102 ? -22.979 -3.603 4.294 1.00 78.94 102 ALA A N 1
ATOM 774 C CA . ALA A 1 102 ? -24.252 -3.170 3.716 1.00 78.94 102 ALA A CA 1
ATOM 775 C C . ALA A 1 102 ? -24.072 -2.494 2.345 1.00 78.94 102 ALA A C 1
ATOM 777 O O . ALA A 1 102 ? -24.878 -2.712 1.441 1.00 78.94 102 ALA A O 1
ATOM 778 N N . ASP A 1 103 ? -22.977 -1.754 2.165 1.00 70.06 103 ASP A N 1
ATOM 779 C CA . ASP A 1 103 ? -22.574 -1.156 0.887 1.00 70.06 103 ASP A CA 1
ATOM 780 C C . ASP A 1 103 ? -21.890 -2.168 -0.062 1.00 70.06 103 ASP A C 1
ATOM 782 O O . ASP A 1 103 ? -21.369 -1.798 -1.119 1.00 70.06 103 ASP A O 1
ATOM 786 N N . GLY A 1 104 ? -21.831 -3.449 0.323 1.00 64.31 104 GLY A N 1
ATOM 787 C CA . GLY A 1 104 ? -21.280 -4.551 -0.467 1.00 64.31 104 GLY A CA 1
ATOM 788 C C . GLY A 1 104 ? -19.773 -4.474 -0.718 1.00 64.31 104 GLY A C 1
ATOM 789 O O . GLY A 1 104 ? -19.281 -5.114 -1.645 1.00 64.31 104 GLY A O 1
ATOM 790 N N . GLY A 1 105 ? -19.030 -3.640 0.019 1.00 60.28 105 GLY A N 1
ATOM 791 C CA . GLY A 1 105 ? -17.599 -3.405 -0.216 1.00 60.28 105 GLY A CA 1
ATOM 792 C C . GLY A 1 105 ? -17.259 -2.697 -1.541 1.00 60.28 105 GLY A C 1
ATOM 793 O O . GLY A 1 105 ? -16.132 -2.221 -1.702 1.00 60.28 105 GLY A O 1
ATOM 794 N N . GLN A 1 106 ? -18.228 -2.558 -2.455 1.00 60.75 106 GLN A N 1
ATOM 795 C CA . GLN A 1 106 ? -18.048 -2.064 -3.823 1.00 60.75 106 GLN A CA 1
ATOM 796 C C . GLN A 1 106 ? -17.525 -0.633 -3.859 1.00 60.75 106 GLN A C 1
ATOM 798 O O . GLN A 1 106 ? -16.696 -0.308 -4.697 1.00 60.75 106 GLN A O 1
ATOM 803 N N . SER A 1 107 ? -17.901 0.201 -2.895 1.00 64.75 107 SER A N 1
ATOM 804 C CA . SER A 1 107 ? -17.509 1.611 -2.863 1.00 64.75 107 SER A CA 1
ATOM 805 C C . SER A 1 107 ? -15.996 1.868 -2.709 1.00 64.75 107 SER A C 1
ATOM 807 O O . SER A 1 107 ? -15.526 2.885 -3.217 1.00 64.75 107 SER A O 1
ATOM 809 N N . ILE A 1 108 ? -15.201 0.970 -2.095 1.00 62.72 108 ILE A N 1
ATOM 810 C CA . ILE A 1 108 ? -13.722 1.086 -2.142 1.00 62.72 108 ILE A CA 1
ATOM 811 C C . ILE A 1 108 ? -13.218 0.740 -3.543 1.00 62.72 108 ILE A C 1
ATOM 813 O O . ILE A 1 108 ? -12.413 1.478 -4.106 1.00 62.72 108 ILE A O 1
ATOM 817 N N . VAL A 1 109 ? -13.691 -0.371 -4.115 1.00 62.84 109 VAL A N 1
ATOM 818 C CA . VAL A 1 109 ? -13.267 -0.835 -5.442 1.00 62.84 109 VAL A CA 1
ATOM 819 C C . VAL A 1 109 ? -13.656 0.183 -6.513 1.00 62.84 109 VAL A C 1
ATOM 821 O O . VAL A 1 109 ? -12.842 0.514 -7.364 1.00 62.84 109 VAL A O 1
ATOM 824 N N . GLU A 1 110 ? -14.851 0.763 -6.455 1.00 64.69 110 GLU A N 1
ATOM 825 C CA . GLU A 1 110 ? -15.314 1.821 -7.359 1.00 64.69 110 GLU A CA 1
ATOM 826 C C . GLU A 1 110 ? -14.493 3.111 -7.239 1.00 64.69 110 GLU A C 1
ATOM 828 O O . GLU A 1 110 ? -14.216 3.762 -8.252 1.00 64.69 110 GLU A O 1
ATOM 833 N N . GLN A 1 111 ? -14.065 3.474 -6.023 1.00 63.91 111 GLN A N 1
ATOM 834 C CA . GLN A 1 111 ? -13.153 4.602 -5.813 1.00 63.91 111 GLN A CA 1
ATOM 835 C C . GLN A 1 111 ? -11.753 4.311 -6.361 1.00 63.91 111 GLN A C 1
ATOM 837 O O . GLN A 1 111 ? -11.186 5.159 -7.049 1.00 63.91 111 GLN A O 1
ATOM 842 N N . LEU A 1 112 ? -11.215 3.112 -6.121 1.00 55.16 112 LEU A N 1
ATOM 843 C CA . LEU A 1 112 ? -9.899 2.696 -6.618 1.00 55.16 112 LEU A CA 1
ATOM 844 C C . LEU A 1 112 ? -9.878 2.484 -8.140 1.00 55.16 112 LEU A C 1
ATOM 846 O O . LEU A 1 112 ? -8.866 2.745 -8.782 1.00 55.16 112 LEU A O 1
ATOM 850 N N . THR A 1 113 ? -10.995 2.060 -8.734 1.00 56.31 113 THR A N 1
ATOM 851 C CA . THR A 1 113 ? -11.160 1.887 -10.190 1.00 56.31 113 THR A CA 1
ATOM 852 C C . THR A 1 113 ? -11.560 3.180 -10.907 1.00 56.31 113 THR A C 1
ATOM 854 O O . THR A 1 113 ? -11.756 3.174 -12.122 1.00 56.31 113 THR A O 1
ATOM 857 N N . GLY A 1 114 ? -11.680 4.303 -10.187 1.00 51.81 114 GLY A N 1
ATOM 858 C CA . GLY A 1 114 ? -11.954 5.618 -10.772 1.00 51.81 114 GLY A CA 1
ATOM 859 C C . GLY A 1 114 ? -13.365 5.784 -11.351 1.00 51.81 114 GLY A C 1
ATOM 860 O O . GLY A 1 114 ? -13.633 6.775 -12.030 1.00 51.81 114 GLY A O 1
ATOM 861 N N . ARG A 1 115 ? -14.287 4.851 -11.077 1.00 54.75 115 ARG A N 1
ATOM 862 C CA . ARG A 1 115 ? -15.686 4.913 -11.543 1.00 54.75 115 ARG A CA 1
ATOM 863 C C . ARG A 1 115 ? -16.535 5.927 -10.759 1.00 54.75 115 ARG A C 1
ATOM 865 O O . ARG A 1 115 ? -17.601 6.328 -11.222 1.00 54.75 115 ARG A O 1
ATOM 872 N N . GLY A 1 116 ? -16.039 6.424 -9.625 1.00 52.62 116 GLY A N 1
ATOM 873 C CA . GLY A 1 116 ? -16.681 7.456 -8.802 1.00 52.62 116 GLY A CA 1
ATOM 874 C C . GLY A 1 116 ? -16.453 8.897 -9.284 1.00 52.62 116 GLY A C 1
ATOM 875 O O . GLY A 1 116 ? -15.791 9.685 -8.613 1.00 52.62 116 GLY A O 1
ATOM 876 N N . GLY A 1 117 ? -17.000 9.284 -10.438 1.00 55.81 117 GLY A N 1
ATOM 877 C CA . GLY A 1 117 ? -16.939 10.675 -10.906 1.00 55.81 117 GLY A CA 1
ATOM 878 C C . GLY A 1 117 ? -18.015 11.577 -10.279 1.00 55.81 117 GLY A C 1
ATOM 879 O O . GLY A 1 117 ? -19.184 11.402 -10.615 1.00 55.81 117 GLY A O 1
ATOM 880 N N . ARG A 1 118 ? -17.640 12.572 -9.437 1.00 48.53 118 ARG A N 1
ATOM 881 C CA . ARG A 1 118 ? -18.300 13.912 -9.304 1.00 48.53 118 ARG A CA 1
ATOM 882 C C . ARG A 1 118 ? -17.749 14.829 -8.183 1.00 48.53 118 ARG A C 1
ATOM 884 O O . ARG A 1 118 ? -17.640 14.400 -7.044 1.00 48.53 118 ARG A O 1
ATOM 891 N N . ALA A 1 119 ? -17.574 16.119 -8.521 1.00 45.62 119 ALA A N 1
ATOM 892 C CA . ALA A 1 119 ? -17.478 17.366 -7.719 1.00 45.62 119 ALA A CA 1
ATOM 893 C C . ALA A 1 119 ? -16.396 17.529 -6.613 1.00 45.62 119 ALA A C 1
ATOM 895 O O . ALA A 1 119 ? -16.307 16.746 -5.675 1.00 45.62 119 ALA A O 1
ATOM 896 N N . ALA A 1 120 ? -15.642 18.638 -6.698 1.00 47.66 120 ALA A N 1
ATOM 897 C CA . ALA A 1 120 ? -14.501 19.012 -5.847 1.00 47.66 120 ALA A CA 1
ATOM 898 C C . ALA A 1 120 ? -14.852 19.673 -4.491 1.00 47.66 120 ALA A C 1
ATOM 900 O O . ALA A 1 120 ? -13.960 19.885 -3.676 1.00 47.66 120 ALA A O 1
ATOM 901 N N . ALA A 1 121 ? -16.125 19.996 -4.230 1.00 49.56 121 ALA A N 1
ATOM 902 C CA . ALA A 1 121 ? -16.529 20.741 -3.028 1.00 49.56 121 ALA A CA 1
ATOM 903 C C . ALA A 1 121 ? -16.480 19.921 -1.715 1.00 49.56 121 ALA A C 1
ATOM 905 O O . ALA A 1 121 ? -16.434 20.516 -0.647 1.00 49.56 121 ALA A O 1
ATOM 906 N N . ASP A 1 122 ? -16.412 18.585 -1.794 1.00 66.56 122 ASP A N 1
ATOM 907 C CA . ASP A 1 122 ? -16.450 17.654 -0.644 1.00 66.56 122 ASP A CA 1
ATOM 908 C C . ASP A 1 122 ? -15.148 16.854 -0.444 1.00 66.56 122 ASP A C 1
ATOM 910 O O . ASP A 1 122 ? -15.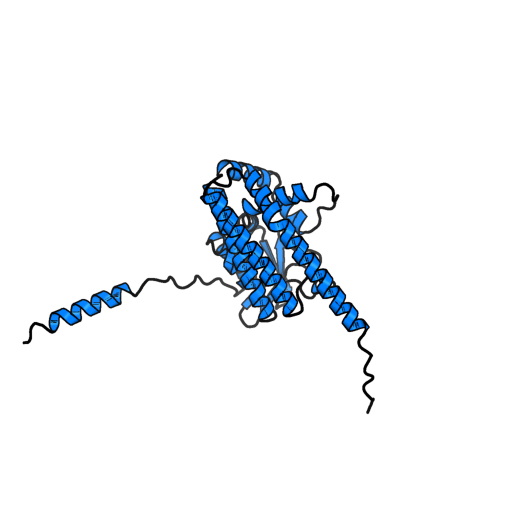129 15.807 0.204 1.00 66.56 122 ASP A O 1
ATOM 914 N N . ALA A 1 123 ? -14.030 17.306 -1.016 1.00 64.06 123 ALA A N 1
ATOM 915 C CA . ALA A 1 123 ? -12.789 16.526 -1.024 1.00 64.06 123 ALA A CA 1
ATOM 916 C C . ALA A 1 123 ? -12.274 16.175 0.389 1.00 64.06 123 ALA A C 1
ATOM 918 O O . ALA A 1 123 ? -11.817 15.056 0.613 1.00 64.06 123 ALA A O 1
ATOM 919 N N . GLY A 1 124 ? -12.392 17.104 1.347 1.00 67.19 124 GLY A N 1
ATOM 920 C CA . GLY A 1 124 ? -11.943 16.898 2.728 1.00 67.19 124 GLY A CA 1
ATOM 921 C C . GLY A 1 124 ? -12.790 15.888 3.505 1.00 67.19 124 GLY A C 1
ATOM 922 O O . GLY A 1 124 ? -12.236 15.022 4.179 1.00 67.19 124 GLY A O 1
ATOM 923 N N . GLU A 1 125 ? -14.119 15.955 3.379 1.00 72.75 125 GLU A N 1
ATOM 924 C CA . GLU A 1 125 ? -15.023 15.002 4.037 1.00 72.75 125 GLU A CA 1
ATOM 925 C C . GLU A 1 125 ? -14.877 13.606 3.429 1.00 72.75 125 GLU A C 1
ATOM 927 O O . GLU A 1 125 ? -14.755 12.622 4.147 1.00 72.75 125 GLU A O 1
ATOM 932 N N . ARG A 1 126 ? -14.765 13.511 2.100 1.00 70.69 126 ARG A N 1
ATOM 933 C CA . ARG A 1 126 ? -14.530 12.232 1.417 1.00 70.69 126 ARG A CA 1
ATOM 934 C C . ARG A 1 126 ? -13.207 11.600 1.807 1.00 70.69 126 ARG A C 1
ATOM 936 O O . ARG A 1 126 ? -13.159 10.396 2.029 1.00 70.69 126 ARG A O 1
ATOM 943 N N . PHE A 1 127 ? -12.142 12.397 1.899 1.00 69.12 127 PHE A N 1
ATOM 944 C CA . PHE A 1 127 ? -10.856 11.897 2.370 1.00 69.12 127 PHE A CA 1
ATOM 945 C C . PHE A 1 127 ? -10.947 11.435 3.824 1.00 69.12 127 PHE A C 1
ATOM 947 O O . PHE A 1 127 ? -10.396 10.393 4.157 1.00 69.12 127 PHE A O 1
ATOM 954 N N . ARG A 1 128 ? -11.678 12.160 4.680 1.00 75.00 128 ARG A N 1
ATOM 955 C CA . ARG A 1 128 ? -11.917 11.752 6.068 1.00 75.00 128 ARG A CA 1
ATOM 956 C C . ARG A 1 128 ? -12.659 10.417 6.147 1.00 75.00 128 ARG A C 1
ATOM 958 O O . ARG A 1 128 ? -12.221 9.543 6.889 1.00 75.00 128 ARG A O 1
ATOM 965 N N . GLU A 1 129 ? -13.745 10.249 5.399 1.00 75.50 129 GLU A N 1
ATOM 966 C CA . GLU A 1 129 ? -14.526 9.005 5.381 1.00 75.50 129 GLU A CA 1
ATOM 967 C C . GLU A 1 129 ? -13.734 7.835 4.785 1.00 75.50 129 GLU A C 1
ATOM 969 O O . GLU A 1 129 ? -13.725 6.737 5.343 1.00 75.50 129 GLU A O 1
ATOM 974 N N . LEU A 1 130 ? -12.968 8.079 3.719 1.00 73.88 130 LEU A N 1
ATOM 975 C CA . LEU A 1 130 ? -12.044 7.093 3.165 1.00 73.88 130 LEU A CA 1
ATOM 976 C C . LEU A 1 130 ? -10.965 6.705 4.183 1.00 73.88 130 LEU A C 1
ATOM 978 O O . LEU A 1 130 ? -10.706 5.522 4.381 1.00 73.88 130 LEU A O 1
ATOM 982 N N . ALA A 1 131 ? -10.364 7.683 4.862 1.00 75.62 131 ALA A N 1
ATOM 983 C CA . ALA A 1 131 ? -9.344 7.444 5.873 1.00 75.62 131 ALA A CA 1
ATOM 984 C C . ALA A 1 131 ? -9.904 6.625 7.043 1.00 75.62 131 ALA A C 1
ATOM 986 O O . ALA A 1 131 ? -9.295 5.634 7.429 1.00 75.62 131 ALA A O 1
ATOM 987 N N . LYS A 1 132 ? -11.094 6.969 7.558 1.00 78.75 132 LYS A N 1
ATOM 988 C CA . LYS A 1 132 ? -11.788 6.184 8.594 1.00 78.75 132 LYS A CA 1
ATOM 989 C C . LYS A 1 132 ? -11.954 4.728 8.173 1.00 78.75 132 LYS A C 1
ATOM 991 O O . LYS A 1 132 ? -11.613 3.836 8.943 1.00 78.75 132 LYS A O 1
ATOM 996 N N . ARG A 1 133 ? -12.421 4.499 6.945 1.00 76.12 133 ARG A N 1
ATOM 997 C CA . ARG A 1 133 ? -12.636 3.159 6.397 1.00 76.12 133 ARG A CA 1
ATOM 998 C C . ARG A 1 133 ? -11.336 2.378 6.215 1.00 76.12 133 ARG A C 1
ATOM 1000 O O . ARG A 1 133 ? -11.268 1.222 6.619 1.00 76.12 133 ARG A O 1
ATOM 1007 N N . ILE A 1 134 ? -10.304 3.013 5.660 1.00 79.38 134 ILE A N 1
ATOM 1008 C CA . ILE A 1 134 ? -8.977 2.406 5.508 1.00 79.38 134 ILE A CA 1
ATOM 1009 C C . ILE A 1 134 ? -8.383 2.079 6.880 1.00 79.38 134 ILE A C 1
ATOM 1011 O O . ILE A 1 134 ? -7.804 1.018 7.044 1.00 79.38 134 ILE A O 1
ATOM 1015 N N . PHE A 1 135 ? -8.526 2.936 7.891 1.00 79.38 135 PHE A N 1
ATOM 1016 C CA . PHE A 1 135 ? -7.982 2.640 9.221 1.00 79.38 135 PHE A CA 1
ATOM 1017 C C . PHE A 1 135 ? -8.795 1.600 9.984 1.00 79.38 135 PHE A C 1
ATOM 1019 O O . PHE A 1 135 ? -8.225 0.829 10.754 1.00 79.38 135 PHE A O 1
ATOM 1026 N N . ALA A 1 136 ? -10.110 1.563 9.776 1.00 77.69 136 ALA A N 1
ATOM 1027 C CA . ALA A 1 136 ? -10.976 0.542 10.340 1.00 77.69 136 ALA A CA 1
ATOM 1028 C C . ALA A 1 136 ? -10.552 -0.852 9.869 1.00 77.69 136 ALA A C 1
ATOM 1030 O O . ALA A 1 136 ? -10.414 -1.765 10.685 1.00 77.69 136 ALA A O 1
ATOM 1031 N N . ASP A 1 137 ? -10.307 -1.010 8.569 1.00 75.81 137 ASP A N 1
ATOM 1032 C CA . ASP A 1 137 ? -9.936 -2.303 8.013 1.00 75.81 137 ASP A CA 1
ATOM 1033 C C . ASP A 1 137 ? -9.089 -2.175 6.733 1.00 75.81 137 ASP A C 1
ATOM 1035 O O . ASP A 1 137 ? -9.610 -2.320 5.623 1.00 75.81 137 ASP A O 1
ATOM 1039 N N . PRO A 1 138 ? -7.775 -1.893 6.854 1.00 78.38 138 PRO A N 1
ATOM 1040 C CA . PRO A 1 138 ? -6.933 -1.554 5.703 1.00 78.38 138 PRO A CA 1
ATOM 1041 C C . PRO A 1 138 ? -6.779 -2.719 4.726 1.00 78.38 138 PRO A C 1
ATOM 1043 O O . PRO A 1 138 ? -6.508 -2.503 3.547 1.00 78.38 138 PRO A O 1
ATOM 1046 N N . TYR A 1 139 ? -6.974 -3.945 5.214 1.00 84.81 139 TYR A N 1
ATOM 1047 C CA . TYR A 1 139 ? -6.803 -5.174 4.445 1.00 84.81 139 TYR A CA 1
ATOM 1048 C C . TYR A 1 139 ? -8.021 -6.098 4.488 1.00 84.81 139 TYR A C 1
ATOM 1050 O O . TYR A 1 139 ? -7.978 -7.171 3.891 1.00 84.81 139 TYR A O 1
ATOM 1058 N N . GLY A 1 140 ? -9.111 -5.700 5.150 1.00 76.88 140 GLY A N 1
ATOM 1059 C CA . GLY A 1 140 ? -10.309 -6.531 5.290 1.00 76.88 140 GLY A CA 1
ATOM 1060 C C . GLY A 1 140 ? -10.917 -6.923 3.959 1.00 76.88 140 GLY A C 1
ATOM 1061 O O . GLY A 1 140 ? -11.416 -8.030 3.815 1.00 76.88 140 GLY A O 1
ATOM 1062 N N . TRP A 1 141 ? -10.792 -6.063 2.946 1.00 76.31 141 TRP A N 1
ATOM 1063 C CA . TRP A 1 141 ? -11.211 -6.419 1.596 1.00 76.31 141 TRP A CA 1
ATOM 1064 C C . TRP A 1 141 ? -10.478 -7.665 1.074 1.00 76.31 141 TRP A C 1
ATOM 1066 O O . TRP A 1 141 ? -11.123 -8.544 0.512 1.00 76.31 141 TRP A O 1
ATOM 1076 N N . LEU A 1 142 ? -9.166 -7.784 1.312 1.00 81.62 142 LEU A N 1
ATOM 1077 C CA . LEU A 1 142 ? -8.363 -8.900 0.809 1.00 81.62 142 LEU A CA 1
ATOM 1078 C C . LEU A 1 142 ? -8.757 -10.228 1.469 1.00 81.62 142 LEU A C 1
ATOM 1080 O O . LEU A 1 142 ? -8.887 -11.238 0.783 1.00 81.62 142 LEU A O 1
ATOM 1084 N N . SER A 1 143 ? -8.974 -10.227 2.786 1.00 78.56 143 SER A N 1
ATOM 1085 C CA . SER A 1 143 ? -9.366 -11.435 3.521 1.00 78.56 143 SER A CA 1
ATOM 1086 C C . SER A 1 143 ? -10.822 -11.832 3.263 1.00 78.56 143 SER A C 1
ATOM 1088 O O . SER A 1 143 ? -11.113 -13.014 3.102 1.00 78.56 143 SER A O 1
ATOM 1090 N N . GLN A 1 144 ? -11.735 -10.862 3.165 1.00 81.50 144 GLN A N 1
ATOM 1091 C CA . GLN A 1 144 ? -13.165 -11.108 2.932 1.00 81.50 144 GLN A CA 1
ATOM 1092 C C . GLN A 1 144 ? -13.487 -11.566 1.509 1.00 81.50 144 GLN A C 1
ATOM 1094 O O . GLN A 1 144 ? -14.526 -12.182 1.303 1.00 81.50 144 GLN A O 1
ATOM 1099 N N . HIS A 1 145 ? -12.629 -11.249 0.537 1.00 83.19 145 HIS A N 1
ATOM 1100 C CA . HIS A 1 145 ? -12.890 -11.514 -0.879 1.00 83.19 145 HIS A CA 1
ATOM 1101 C C . HIS A 1 145 ? -11.861 -12.457 -1.512 1.00 83.19 145 HIS A C 1
ATOM 1103 O O . HIS A 1 145 ? -11.707 -12.486 -2.734 1.00 83.19 145 HIS A O 1
ATOM 1109 N N . ARG A 1 146 ? -11.148 -13.247 -0.700 1.00 86.25 146 ARG A N 1
ATOM 1110 C CA . ARG A 1 146 ? -10.177 -14.247 -1.177 1.00 86.25 146 ARG A CA 1
ATOM 1111 C C . ARG A 1 146 ? -10.800 -15.275 -2.126 1.00 86.25 146 ARG A C 1
ATOM 1113 O O . ARG A 1 146 ? -10.106 -15.852 -2.954 1.00 86.25 146 ARG A O 1
ATOM 1120 N N . ASP A 1 147 ? -12.081 -15.574 -1.970 1.00 88.56 147 ASP A N 1
ATOM 1121 C CA . ASP A 1 147 ? -12.847 -16.477 -2.834 1.00 88.56 147 ASP A CA 1
ATOM 1122 C C . ASP A 1 147 ? -13.192 -15.856 -4.193 1.00 88.56 147 ASP A C 1
ATOM 1124 O O . ASP A 1 147 ? -13.401 -16.585 -5.158 1.00 88.56 147 ASP A O 1
ATOM 1128 N N . LYS A 1 148 ? -13.210 -14.522 -4.276 1.00 87.88 148 LYS A N 1
ATOM 1129 C CA . LYS A 1 148 ? -13.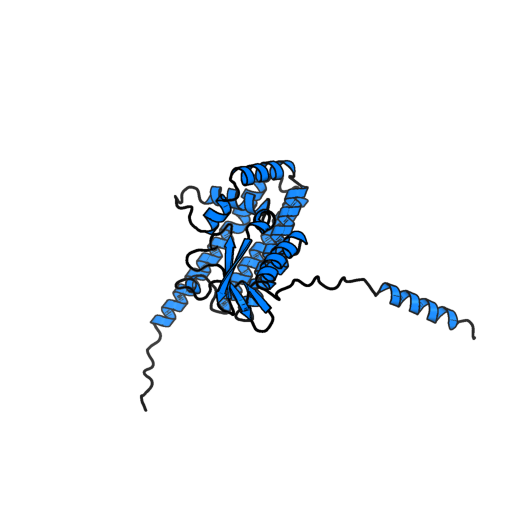474 -13.777 -5.512 1.00 87.88 148 LYS A CA 1
ATOM 1130 C C . LYS A 1 148 ? -12.211 -13.413 -6.279 1.00 87.88 148 LYS A C 1
ATOM 1132 O O . LYS A 1 148 ? -12.312 -13.002 -7.431 1.00 87.88 148 LYS A O 1
ATOM 1137 N N . LEU A 1 149 ? -11.048 -13.503 -5.640 1.00 90.06 149 LEU A N 1
ATOM 1138 C CA . LEU A 1 149 ? -9.761 -13.271 -6.278 1.00 90.06 149 LEU A CA 1
ATOM 1139 C C . LEU A 1 149 ? -9.326 -14.510 -7.048 1.00 90.06 149 LEU A C 1
ATOM 1141 O O . LEU A 1 149 ? -9.214 -15.594 -6.478 1.00 90.06 149 LEU A O 1
ATOM 1145 N N . ASP A 1 150 ? -9.050 -14.321 -8.330 1.00 93.25 150 ASP A N 1
ATOM 1146 C CA . ASP A 1 150 ? -8.604 -15.388 -9.219 1.00 93.25 150 ASP A CA 1
ATOM 1147 C C . ASP A 1 150 ? -7.526 -14.874 -10.179 1.00 93.25 150 ASP A C 1
ATOM 1149 O O . ASP A 1 150 ? -7.242 -13.672 -10.246 1.00 93.25 150 ASP A O 1
ATOM 1153 N N . VAL A 1 151 ? -6.912 -15.785 -10.924 1.00 94.56 151 VAL A N 1
ATOM 1154 C CA . VAL A 1 151 ? -5.970 -15.472 -11.994 1.00 94.56 151 VAL A CA 1
ATOM 1155 C C . VAL A 1 151 ? -6.480 -16.004 -13.325 1.00 94.56 151 VAL A C 1
ATOM 1157 O O . VAL A 1 151 ? -7.012 -17.104 -13.425 1.00 94.56 151 VAL A O 1
ATOM 1160 N N . ILE A 1 152 ? -6.276 -15.230 -14.384 1.00 94.62 152 ILE A N 1
ATOM 1161 C CA . ILE A 1 152 ? -6.553 -15.651 -15.756 1.00 94.62 152 ILE A CA 1
ATOM 1162 C C . ILE A 1 152 ? -5.265 -15.721 -16.545 1.00 94.62 152 ILE A C 1
ATOM 1164 O O . ILE A 1 152 ? -4.454 -14.798 -16.518 1.00 94.62 152 ILE A O 1
ATOM 1168 N N . TYR A 1 153 ? -5.084 -16.820 -17.267 1.00 94.88 153 TYR A N 1
ATOM 1169 C CA . TYR A 1 153 ? -3.961 -16.977 -18.177 1.00 94.88 153 TYR A CA 1
ATOM 1170 C C . TYR A 1 153 ? -3.978 -15.867 -19.239 1.00 94.88 153 TYR A C 1
ATOM 1172 O O . TYR A 1 153 ? -4.985 -15.670 -19.923 1.00 94.88 153 TYR A O 1
ATOM 1180 N N . VAL A 1 154 ? -2.857 -15.157 -19.378 1.00 92.81 154 VAL A N 1
ATOM 1181 C CA . VAL A 1 154 ? -2.641 -14.158 -20.437 1.00 92.81 154 VAL A CA 1
ATOM 1182 C C . VAL A 1 154 ? -1.605 -14.681 -21.426 1.00 92.81 154 VAL A C 1
ATOM 1184 O O . VAL A 1 154 ? -1.854 -14.676 -22.632 1.00 92.81 154 VAL A O 1
ATOM 1187 N N . ALA A 1 155 ? -0.469 -15.159 -20.916 1.00 93.44 155 ALA A N 1
ATOM 1188 C CA . ALA A 1 155 ? 0.593 -15.807 -21.677 1.00 93.44 155 ALA A CA 1
ATOM 1189 C C . ALA A 1 155 ? 1.389 -16.778 -20.785 1.00 93.44 155 ALA A C 1
ATOM 1191 O O . ALA A 1 155 ? 1.165 -16.860 -19.579 1.00 93.44 155 ALA A O 1
ATOM 1192 N N . ASP A 1 156 ? 2.354 -17.492 -21.368 1.00 94.00 156 ASP A N 1
ATOM 1193 C CA . ASP A 1 156 ? 3.151 -18.508 -20.661 1.00 94.00 156 ASP A CA 1
ATOM 1194 C C . ASP A 1 156 ? 3.867 -17.970 -19.413 1.00 94.00 156 ASP A C 1
ATOM 1196 O O . ASP A 1 156 ? 4.009 -18.684 -18.422 1.00 94.00 156 ASP A O 1
ATOM 1200 N N . ASP A 1 157 ? 4.279 -16.703 -19.441 1.00 95.81 157 ASP A N 1
ATOM 1201 C CA . ASP A 1 157 ? 4.987 -16.029 -18.357 1.00 95.81 157 ASP A CA 1
ATOM 1202 C C . ASP A 1 157 ? 4.109 -15.041 -17.576 1.00 95.81 157 ASP A C 1
ATOM 1204 O O . ASP A 1 157 ? 4.631 -14.346 -16.704 1.00 95.81 157 ASP A O 1
ATOM 1208 N N . SER A 1 158 ? 2.809 -14.917 -17.878 1.00 95.56 158 SER A N 1
ATOM 1209 C CA . SER A 1 158 ? 1.962 -13.873 -17.291 1.00 95.56 158 SER A CA 1
ATOM 1210 C C . SER A 1 158 ? 0.488 -14.242 -17.130 1.00 95.56 158 SER A C 1
ATOM 1212 O O . SER A 1 158 ? -0.147 -14.860 -17.983 1.00 95.56 158 SER A O 1
ATOM 1214 N N . TYR A 1 159 ? -0.076 -13.790 -16.014 1.00 95.94 159 TYR A N 1
ATOM 1215 C CA . TYR A 1 159 ? -1.474 -13.962 -15.646 1.00 95.94 159 TYR A CA 1
ATOM 1216 C C . TYR A 1 159 ? -2.076 -12.610 -15.272 1.00 95.94 159 TYR A C 1
ATOM 1218 O O . TYR A 1 159 ? -1.404 -11.762 -14.689 1.00 95.94 159 TYR A O 1
ATOM 1226 N N . GLY A 1 160 ? -3.344 -12.398 -15.598 1.00 93.31 160 GLY A N 1
ATOM 1227 C CA . GLY A 1 160 ? -4.121 -11.261 -15.120 1.00 93.31 160 GLY A CA 1
ATOM 1228 C C . GLY A 1 160 ? -4.782 -11.591 -13.790 1.00 93.31 160 GLY A C 1
ATOM 1229 O O . GLY A 1 160 ? -5.225 -12.716 -13.589 1.00 93.31 160 GLY A O 1
ATOM 1230 N N . VAL A 1 161 ? -4.876 -10.618 -12.889 1.00 91.62 161 VAL A N 1
ATOM 1231 C CA . VAL A 1 161 ? -5.630 -10.759 -11.641 1.00 91.62 161 VAL A CA 1
ATOM 1232 C C . VAL A 1 161 ? -7.090 -10.398 -11.893 1.00 91.62 161 VAL A C 1
ATOM 1234 O O . VAL A 1 161 ? -7.406 -9.342 -12.455 1.00 91.62 161 VAL A O 1
ATOM 1237 N N . MET A 1 162 ? -7.979 -11.273 -11.448 1.00 91.00 162 MET A N 1
ATOM 1238 C CA . MET A 1 162 ? -9.420 -11.114 -11.519 1.00 91.00 162 MET A CA 1
ATOM 1239 C C . MET A 1 162 ? -10.025 -10.910 -10.136 1.00 91.00 162 MET A C 1
ATOM 1241 O O . MET A 1 162 ? -9.515 -11.397 -9.129 1.00 91.00 162 MET A O 1
ATOM 1245 N N . TYR A 1 163 ? -11.147 -10.204 -10.118 1.00 87.50 163 TYR A N 1
ATOM 1246 C CA . TYR A 1 163 ? -12.054 -10.085 -8.996 1.00 87.50 163 TYR A CA 1
ATOM 1247 C C . TYR A 1 163 ? -13.472 -10.361 -9.487 1.00 87.50 163 TYR A C 1
ATOM 1249 O O . TYR A 1 163 ? -13.977 -9.644 -10.348 1.00 87.50 163 TYR A O 1
ATOM 1257 N N . ASP A 1 164 ? -14.101 -11.400 -8.942 1.00 88.19 164 ASP A N 1
ATOM 1258 C CA . ASP A 1 164 ? -15.498 -11.767 -9.211 1.00 88.19 164 ASP A CA 1
ATOM 1259 C C . ASP A 1 164 ? -15.806 -11.923 -10.713 1.00 88.19 164 ASP 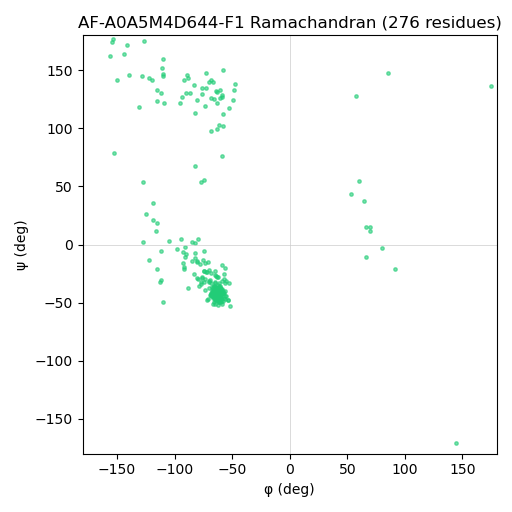A C 1
ATOM 1261 O O . ASP A 1 164 ? -16.793 -11.414 -11.239 1.00 88.19 164 ASP A O 1
ATOM 1265 N N . GLY A 1 165 ? -14.901 -12.579 -11.446 1.00 86.00 165 GLY A N 1
ATOM 1266 C CA . GLY A 1 165 ? -15.052 -12.768 -12.891 1.00 86.00 165 GLY A CA 1
ATOM 1267 C C . GLY A 1 165 ? -14.647 -11.559 -13.750 1.00 86.00 165 GLY A C 1
ATOM 1268 O O . GLY A 1 165 ? -14.629 -11.674 -14.976 1.00 86.00 165 GLY A O 1
ATOM 1269 N N . GLU A 1 166 ? -14.263 -10.429 -13.150 1.00 84.94 166 GLU A N 1
ATOM 1270 C CA . GLU A 1 166 ? -13.807 -9.231 -13.862 1.00 84.94 166 GLU A CA 1
ATOM 1271 C C . GLU A 1 166 ? -12.307 -8.980 -13.683 1.00 84.94 166 GLU A C 1
ATOM 1273 O O . GLU A 1 166 ? -11.735 -9.201 -12.622 1.00 84.94 166 GLU A O 1
ATOM 1278 N N . VAL A 1 167 ? -11.644 -8.461 -14.716 1.00 82.56 167 VAL A N 1
ATOM 1279 C CA . VAL A 1 167 ? -10.229 -8.066 -14.626 1.00 82.56 167 VAL A CA 1
ATOM 1280 C C . VAL A 1 167 ? -10.082 -6.849 -13.704 1.00 82.56 167 VAL A C 1
ATOM 1282 O O . VAL A 1 167 ? -10.702 -5.810 -13.941 1.00 82.56 167 VAL A O 1
ATOM 1285 N N . LEU A 1 168 ? -9.218 -6.941 -12.688 1.00 76.75 168 LEU A N 1
ATOM 1286 C CA . LEU A 1 168 ? -8.901 -5.806 -11.816 1.00 76.75 168 LEU A CA 1
ATOM 1287 C C . LEU A 1 168 ? -8.083 -4.748 -12.562 1.00 76.75 168 LEU A C 1
ATOM 1289 O O . LEU A 1 168 ? -7.147 -5.089 -13.271 1.00 76.75 168 LEU A O 1
ATOM 1293 N N . LEU A 1 169 ? -8.372 -3.459 -12.341 1.00 72.06 169 LEU A N 1
ATOM 1294 C CA . LEU A 1 169 ? -7.661 -2.320 -12.957 1.00 72.06 169 LEU A CA 1
ATOM 1295 C C . LEU A 1 169 ? -7.732 -2.302 -14.500 1.00 72.06 169 LEU A C 1
ATOM 1297 O O . LEU A 1 169 ? -6.725 -2.231 -15.208 1.00 72.06 169 LEU A O 1
ATOM 1301 N N . GLN A 1 170 ? -8.955 -2.342 -15.033 1.00 70.69 170 GLN A N 1
ATOM 1302 C CA . GLN A 1 170 ? -9.214 -2.162 -16.465 1.00 70.69 170 GLN A CA 1
ATOM 1303 C C . GLN A 1 170 ? -8.695 -0.807 -16.995 1.00 70.69 170 GLN A C 1
ATOM 1305 O O . GLN A 1 170 ? -8.717 0.185 -16.263 1.00 70.69 170 GLN A O 1
ATOM 1310 N N . PRO A 1 171 ? -8.295 -0.720 -18.283 1.00 63.88 171 PRO A N 1
ATOM 1311 C CA . PRO A 1 171 ? -8.377 -1.763 -19.317 1.00 63.88 171 PRO A CA 1
ATOM 1312 C C . PRO A 1 171 ? -7.207 -2.759 -19.348 1.00 63.88 171 PRO A C 1
ATOM 1314 O O . PRO A 1 171 ? -7.327 -3.783 -20.010 1.00 63.88 171 PRO A O 1
ATOM 1317 N N . TRP A 1 172 ? -6.090 -2.476 -18.676 1.00 69.62 172 TRP A N 1
ATOM 1318 C CA . TRP A 1 172 ? -4.848 -3.242 -18.862 1.00 69.62 172 TRP A CA 1
ATOM 1319 C C . TRP A 1 172 ? -4.673 -4.418 -17.903 1.00 69.62 172 TRP A C 1
ATOM 1321 O O . TRP A 1 172 ? -3.946 -5.350 -18.235 1.00 69.62 172 TRP A O 1
ATOM 1331 N N . GLY A 1 173 ? -5.358 -4.405 -16.761 1.00 77.94 173 GLY A N 1
ATOM 1332 C CA . GLY A 1 173 ? -5.244 -5.469 -15.776 1.00 77.94 173 GLY A CA 1
ATOM 1333 C C . GLY A 1 173 ? -4.077 -5.273 -14.811 1.00 77.94 173 GLY A C 1
ATOM 1334 O O . GLY A 1 173 ? -3.024 -4.748 -15.176 1.00 77.94 173 GLY A O 1
ATOM 1335 N N . LEU A 1 174 ? -4.243 -5.731 -13.571 1.00 87.56 174 LEU A N 1
ATOM 1336 C CA . LEU A 1 174 ? -3.108 -6.059 -12.709 1.00 87.56 174 LEU A CA 1
ATOM 1337 C C . LEU A 1 174 ? -2.528 -7.398 -13.178 1.00 87.56 174 LEU A C 1
ATOM 1339 O O . LEU A 1 174 ? -3.279 -8.356 -13.343 1.00 87.56 174 LEU A O 1
ATOM 1343 N N . LEU A 1 175 ? -1.216 -7.467 -13.404 1.00 93.00 175 LEU A N 1
ATOM 1344 C CA . LEU A 1 175 ? -0.561 -8.672 -13.916 1.00 93.00 175 LEU A CA 1
ATOM 1345 C C . LEU A 1 175 ? 0.309 -9.328 -12.847 1.00 93.00 175 LEU A C 1
ATOM 1347 O O . LEU A 1 175 ? 0.948 -8.645 -12.048 1.00 93.00 175 LEU A O 1
ATOM 1351 N N . ILE A 1 176 ? 0.384 -10.653 -12.889 1.00 96.06 176 ILE A N 1
ATOM 1352 C CA . ILE A 1 176 ? 1.389 -11.465 -12.213 1.00 96.06 176 ILE A CA 1
ATOM 1353 C C . ILE A 1 176 ? 2.303 -12.040 -13.292 1.00 96.06 176 ILE A C 1
ATOM 1355 O O . ILE A 1 176 ? 1.821 -12.708 -14.201 1.00 96.06 176 ILE A O 1
ATOM 1359 N N . GLN A 1 177 ? 3.606 -11.767 -13.220 1.00 96.81 177 GLN A N 1
ATOM 1360 C CA . GLN A 1 177 ? 4.577 -12.214 -14.221 1.00 96.81 177 GLN A CA 1
ATOM 1361 C C . GLN A 1 177 ? 5.679 -13.065 -13.591 1.00 96.81 177 GLN A C 1
ATOM 1363 O O . GLN A 1 177 ? 6.133 -12.789 -12.476 1.00 96.81 177 GLN A O 1
ATOM 1368 N N . GLN A 1 178 ? 6.124 -14.084 -14.322 1.00 97.62 178 GLN A N 1
ATOM 1369 C CA . GLN A 1 178 ? 7.257 -14.913 -13.950 1.00 97.62 178 GLN A CA 1
ATOM 1370 C C . GLN A 1 178 ? 8.569 -14.142 -14.140 1.00 97.62 178 GLN A C 1
ATOM 1372 O O . GLN A 1 178 ? 8.802 -13.482 -15.157 1.00 97.62 178 GLN A O 1
ATOM 1377 N N . LYS A 1 179 ? 9.440 -14.233 -13.139 1.00 96.25 179 LYS A N 1
ATOM 1378 C CA . LYS A 1 179 ? 10.817 -13.732 -13.129 1.00 96.25 179 LYS A CA 1
ATOM 1379 C C . LYS A 1 179 ? 11.756 -14.870 -12.739 1.00 96.25 179 LYS A C 1
ATOM 1381 O O . LYS A 1 179 ? 11.306 -15.970 -12.421 1.00 96.25 179 LYS A O 1
ATOM 1386 N N . GLU A 1 180 ? 13.060 -14.609 -12.780 1.00 93.44 180 GLU A N 1
ATOM 1387 C CA . GLU A 1 180 ? 14.103 -15.622 -12.553 1.00 93.44 180 GLU A CA 1
ATOM 1388 C C . GLU A 1 180 ? 13.925 -16.399 -11.238 1.00 93.44 180 GLU A C 1
ATOM 1390 O O . GLU A 1 180 ? 14.236 -17.586 -11.180 1.00 93.44 180 GLU A O 1
ATOM 1395 N N . ASP A 1 181 ? 13.391 -15.752 -10.199 1.00 94.06 181 ASP A N 1
ATOM 1396 C CA . ASP A 1 181 ? 13.277 -16.291 -8.844 1.00 94.06 181 ASP A CA 1
ATOM 1397 C C . ASP A 1 181 ? 11.827 -16.481 -8.348 1.00 94.06 181 ASP A C 1
ATOM 1399 O O . ASP A 1 181 ? 11.606 -16.738 -7.161 1.00 94.06 181 ASP A O 1
ATOM 1403 N N . GLY A 1 182 ? 10.828 -16.374 -9.233 1.00 96.81 182 GLY A N 1
ATOM 1404 C CA . GLY A 1 182 ? 9.423 -16.640 -8.903 1.00 96.81 182 GLY A CA 1
ATOM 1405 C C . GLY A 1 182 ? 8.420 -15.739 -9.619 1.00 96.81 182 GLY A C 1
ATOM 1406 O O . GLY A 1 182 ? 8.760 -14.994 -10.535 1.00 96.81 182 GLY A O 1
ATOM 1407 N N . TRP A 1 183 ? 7.162 -15.820 -9.195 1.00 98.25 183 TRP A N 1
ATOM 1408 C CA . TRP A 1 183 ? 6.064 -15.001 -9.702 1.00 98.25 183 TRP A CA 1
ATOM 1409 C C . TRP A 1 183 ? 5.884 -13.726 -8.878 1.00 98.25 183 TRP A C 1
ATOM 1411 O O . TRP A 1 183 ? 5.998 -13.741 -7.652 1.00 98.25 183 TRP A O 1
ATOM 1421 N N . TYR A 1 184 ? 5.575 -12.623 -9.556 1.00 97.75 184 TYR A N 1
ATOM 1422 C CA . TYR A 1 184 ? 5.445 -11.310 -8.933 1.00 97.75 184 TYR A CA 1
ATOM 1423 C C . TYR A 1 184 ? 4.282 -10.510 -9.492 1.00 97.75 184 TYR A C 1
ATOM 1425 O O . TYR A 1 184 ? 4.045 -10.524 -10.697 1.00 97.75 184 TYR A O 1
ATOM 1433 N N . LEU A 1 185 ? 3.645 -9.716 -8.634 1.00 95.44 185 LEU A N 1
ATOM 1434 C CA . LEU A 1 185 ? 2.757 -8.639 -9.052 1.00 95.44 185 LEU A CA 1
ATOM 1435 C C . LEU A 1 185 ? 3.560 -7.557 -9.775 1.00 95.44 185 LEU A C 1
ATOM 1437 O O . LEU A 1 185 ? 4.528 -7.006 -9.244 1.00 95.44 185 LEU A O 1
ATOM 1441 N N . MET A 1 186 ? 3.132 -7.233 -10.985 1.00 93.19 186 MET A N 1
ATOM 1442 C CA . MET A 1 186 ? 3.741 -6.211 -11.818 1.00 93.19 186 MET A CA 1
ATOM 1443 C C . MET A 1 186 ? 2.994 -4.898 -11.629 1.00 93.19 186 MET A C 1
ATOM 1445 O O . MET A 1 186 ? 1.794 -4.806 -11.895 1.00 93.19 186 MET A O 1
ATOM 1449 N N . LEU A 1 187 ? 3.714 -3.858 -11.205 1.00 87.88 187 LEU A N 1
ATOM 1450 C CA . LEU A 1 187 ? 3.169 -2.509 -11.290 1.00 87.88 187 LEU A CA 1
ATOM 1451 C C . LEU A 1 187 ? 3.067 -2.106 -12.765 1.00 87.88 187 LEU A C 1
ATOM 1453 O O . LEU A 1 187 ? 3.970 -2.418 -13.545 1.00 87.88 187 LEU A O 1
ATOM 1457 N N . PRO A 1 188 ? 2.006 -1.393 -13.167 1.00 77.00 188 PRO A N 1
ATOM 1458 C CA . PRO A 1 188 ? 1.795 -0.999 -14.554 1.00 77.00 188 PRO A CA 1
ATOM 1459 C C . PRO A 1 188 ? 2.694 0.188 -14.965 1.00 77.00 188 PRO A C 1
ATOM 1461 O O . PRO A 1 188 ? 2.222 1.206 -15.464 1.00 77.00 188 PRO A O 1
ATOM 1464 N N . THR A 1 189 ? 4.008 0.070 -14.764 1.00 80.19 189 THR A N 1
ATOM 1465 C CA . THR A 1 189 ? 5.030 1.105 -15.023 1.00 80.19 189 THR A CA 1
ATOM 1466 C C . THR A 1 189 ? 5.171 1.456 -16.503 1.00 80.19 189 THR A C 1
ATOM 1468 O O . THR A 1 189 ? 5.545 2.575 -16.856 1.00 80.19 189 THR A O 1
ATOM 1471 N N . ASN A 1 190 ? 4.830 0.518 -17.388 1.00 71.31 190 ASN A N 1
ATOM 1472 C CA . ASN A 1 190 ? 5.018 0.641 -18.832 1.00 71.31 190 ASN A CA 1
ATOM 1473 C C . ASN A 1 190 ? 3.796 1.169 -19.595 1.00 71.31 190 ASN A C 1
ATOM 1475 O O . ASN A 1 190 ? 3.832 1.242 -20.824 1.00 71.31 190 ASN A O 1
ATOM 1479 N N . LEU A 1 191 ? 2.723 1.563 -18.904 1.00 72.88 191 LEU A N 1
ATOM 1480 C CA . LEU A 1 191 ? 1.553 2.122 -19.578 1.00 72.88 191 LEU A CA 1
ATOM 1481 C C . LEU A 1 191 ? 1.810 3.546 -20.097 1.00 72.88 191 LEU A C 1
ATOM 1483 O O . LEU A 1 191 ? 2.513 4.329 -19.442 1.00 72.88 191 LEU A O 1
ATOM 1487 N N . PRO A 1 192 ? 1.184 3.936 -21.226 1.00 71.19 192 PRO A N 1
ATOM 1488 C CA . PRO A 1 192 ? 1.139 5.330 -21.648 1.00 71.19 192 PRO A CA 1
ATOM 1489 C C . PRO A 1 192 ? 0.607 6.211 -20.511 1.00 71.19 192 PRO A C 1
ATOM 1491 O O . PRO A 1 192 ? -0.520 6.045 -20.056 1.00 71.19 192 PRO A O 1
ATOM 1494 N N . GLY A 1 193 ? 1.437 7.133 -20.026 1.00 70.88 193 GLY A N 1
ATOM 1495 C CA . GLY A 1 193 ? 1.094 8.022 -18.912 1.00 70.88 193 GLY A CA 1
ATOM 1496 C C . GLY A 1 193 ? 1.474 7.514 -17.517 1.00 70.88 193 GLY A C 1
ATOM 1497 O O . GLY A 1 193 ? 1.676 8.347 -16.642 1.00 70.88 193 GLY A O 1
ATOM 1498 N N . ALA A 1 194 ? 1.691 6.213 -17.288 1.00 71.38 194 ALA A N 1
ATOM 1499 C CA . ALA A 1 194 ? 2.097 5.719 -15.962 1.00 71.38 194 ALA A CA 1
ATOM 1500 C C . ALA A 1 194 ? 3.499 6.199 -15.563 1.00 71.38 194 ALA A C 1
ATOM 1502 O O . ALA A 1 194 ? 3.715 6.623 -14.428 1.00 71.38 194 ALA A O 1
ATOM 1503 N N . ARG A 1 195 ? 4.419 6.261 -16.534 1.00 68.69 195 ARG A N 1
ATOM 1504 C CA . ARG A 1 195 ? 5.743 6.886 -16.359 1.00 68.69 195 ARG A CA 1
ATOM 1505 C C . ARG A 1 195 ? 5.679 8.358 -15.960 1.00 68.69 195 ARG A C 1
ATOM 1507 O O . ARG A 1 195 ? 6.671 8.908 -15.520 1.00 68.69 195 ARG A O 1
ATOM 1514 N N . GLN A 1 196 ? 4.537 9.023 -16.148 1.00 70.44 196 GLN A N 1
ATOM 1515 C CA . GLN A 1 196 ? 4.388 10.406 -15.709 1.00 70.44 196 GLN A CA 1
ATOM 1516 C C . GLN A 1 196 ? 4.082 10.520 -14.218 1.00 70.44 196 GLN A C 1
ATOM 1518 O O . GLN A 1 196 ? 4.156 11.638 -13.724 1.00 70.44 196 GLN A O 1
ATOM 1523 N N . ILE A 1 197 ? 3.702 9.423 -13.553 1.00 69.56 197 ILE A N 1
ATOM 1524 C CA . ILE A 1 197 ? 3.232 9.372 -12.160 1.00 69.56 197 ILE A CA 1
ATOM 1525 C C . ILE A 1 197 ? 4.226 8.639 -11.257 1.00 69.56 197 ILE A C 1
ATOM 1527 O O . ILE A 1 197 ? 4.348 8.962 -10.078 1.00 69.56 197 ILE A O 1
ATOM 1531 N N . LEU A 1 198 ? 4.932 7.654 -11.804 1.00 79.69 198 LEU A N 1
ATOM 1532 C CA . LEU A 1 198 ? 5.913 6.871 -11.064 1.00 79.69 198 LEU A CA 1
ATOM 1533 C C . LEU A 1 198 ? 7.300 7.520 -11.123 1.00 79.69 198 LEU A C 1
ATOM 1535 O O . LEU A 1 198 ? 7.635 8.095 -12.157 1.00 79.69 198 LEU A O 1
ATOM 1539 N N . PRO A 1 199 ? 8.099 7.404 -10.046 1.00 85.94 199 PRO A N 1
ATOM 1540 C CA . PRO A 1 199 ? 9.469 7.897 -10.039 1.00 85.94 199 PRO A CA 1
ATOM 1541 C C . PRO A 1 199 ? 10.319 7.212 -11.109 1.00 85.94 199 PRO A C 1
ATOM 1543 O O . PRO A 1 199 ? 10.320 5.981 -11.208 1.00 85.94 199 PRO A O 1
ATOM 1546 N N . ASP A 1 200 ? 11.074 7.997 -11.872 1.00 86.06 200 ASP A N 1
ATOM 1547 C CA . ASP A 1 200 ? 11.997 7.496 -12.895 1.00 86.06 200 ASP A CA 1
ATOM 1548 C C . ASP A 1 200 ? 13.474 7.807 -12.597 1.00 86.06 200 ASP A C 1
ATOM 1550 O O . ASP A 1 200 ? 14.355 7.080 -13.062 1.00 86.06 200 ASP A O 1
ATOM 1554 N N . THR A 1 201 ? 13.753 8.807 -11.756 1.00 89.12 201 THR A N 1
ATOM 1555 C CA . THR A 1 201 ? 15.111 9.170 -11.319 1.00 89.12 201 THR A CA 1
ATOM 1556 C C . THR A 1 201 ? 15.374 8.842 -9.852 1.00 89.12 201 THR A C 1
ATOM 1558 O O . THR A 1 201 ? 14.457 8.718 -9.041 1.00 89.12 201 THR A O 1
ATOM 1561 N N . GLU A 1 202 ? 16.654 8.730 -9.484 1.00 90.12 202 GLU A N 1
ATOM 1562 C CA . GLU A 1 202 ? 17.077 8.495 -8.098 1.00 90.12 202 GLU A CA 1
ATOM 1563 C C . GLU A 1 202 ? 16.521 9.551 -7.128 1.00 90.12 202 GLU A C 1
ATOM 1565 O O . GLU A 1 202 ? 15.974 9.185 -6.086 1.00 90.12 202 GLU A O 1
ATOM 1570 N N . ASP A 1 203 ? 16.574 10.833 -7.499 1.00 88.44 203 ASP A N 1
ATOM 1571 C CA . ASP A 1 203 ? 16.025 11.933 -6.699 1.00 88.44 203 ASP A CA 1
ATOM 1572 C C . ASP A 1 203 ? 14.512 11.783 -6.490 1.00 88.44 203 ASP A C 1
ATOM 1574 O O . ASP A 1 203 ? 14.006 11.993 -5.383 1.00 88.44 203 ASP A O 1
ATOM 1578 N N . GLU A 1 204 ? 13.779 11.357 -7.523 1.00 88.75 204 GLU A N 1
ATOM 1579 C CA . GLU A 1 204 ? 12.350 11.080 -7.398 1.00 88.75 204 GLU A CA 1
ATOM 1580 C C . GLU A 1 204 ? 12.093 9.889 -6.464 1.00 88.75 204 GLU A C 1
ATOM 1582 O O . GLU A 1 204 ? 11.259 9.997 -5.563 1.00 88.75 204 GLU A O 1
ATOM 1587 N N . TYR A 1 205 ? 12.837 8.784 -6.585 1.00 92.06 205 TYR A N 1
ATOM 1588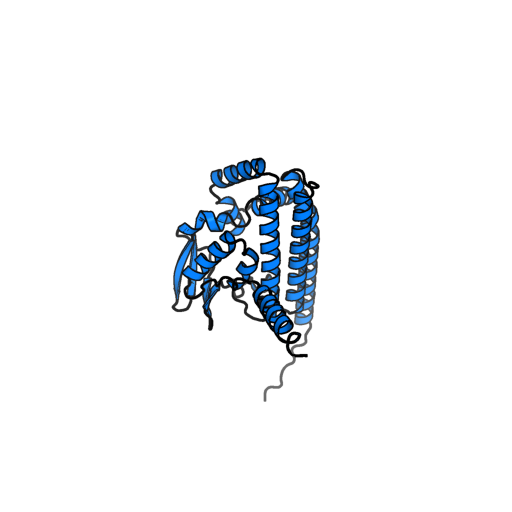 C CA . TYR A 1 205 ? 12.729 7.659 -5.644 1.00 92.06 205 TYR A CA 1
ATOM 1589 C C . TYR A 1 205 ? 13.006 8.090 -4.197 1.00 92.06 205 TYR A C 1
ATOM 1591 O O . TYR A 1 205 ? 12.293 7.659 -3.286 1.00 92.06 205 TYR A O 1
ATOM 1599 N N . MET A 1 206 ? 13.994 8.962 -3.965 1.00 89.81 206 MET A N 1
ATOM 1600 C CA . MET A 1 206 ? 14.282 9.506 -2.633 1.00 89.81 206 MET A CA 1
ATOM 1601 C C . MET A 1 206 ? 13.148 10.394 -2.107 1.00 89.81 206 MET A C 1
ATOM 1603 O O . MET A 1 206 ? 12.790 10.304 -0.926 1.00 89.81 206 MET A O 1
ATOM 1607 N N . LEU A 1 207 ? 12.558 11.231 -2.966 1.00 88.75 207 LEU A N 1
ATOM 1608 C CA . LEU A 1 207 ? 11.423 12.084 -2.615 1.00 88.75 207 LEU A CA 1
ATOM 1609 C C . LEU A 1 207 ? 10.208 11.240 -2.206 1.00 88.75 207 LEU A C 1
ATOM 1611 O O . LEU A 1 207 ? 9.636 11.451 -1.134 1.00 88.75 207 LEU A O 1
ATOM 1615 N N . TRP A 1 208 ? 9.862 10.236 -3.014 1.00 89.25 208 TRP A N 1
ATOM 1616 C CA . TRP A 1 208 ? 8.777 9.301 -2.719 1.00 89.25 208 TRP A CA 1
ATOM 1617 C C . TRP A 1 208 ? 9.058 8.477 -1.460 1.00 89.25 208 TRP A C 1
ATOM 1619 O O . TRP A 1 208 ? 8.185 8.344 -0.603 1.00 89.25 208 TRP A O 1
ATOM 1629 N N . GLY A 1 209 ? 10.284 7.982 -1.283 1.00 92.38 209 GLY A N 1
ATOM 1630 C CA . GLY A 1 209 ? 10.679 7.277 -0.063 1.00 92.38 209 GLY A CA 1
ATOM 1631 C C . GLY A 1 209 ? 10.511 8.152 1.184 1.00 92.38 209 GLY A C 1
ATOM 1632 O O . GLY A 1 209 ? 9.967 7.708 2.195 1.00 92.38 209 GLY A O 1
ATOM 1633 N N . SER A 1 210 ? 10.886 9.429 1.102 1.00 89.75 210 SER A N 1
ATOM 1634 C CA . SER A 1 210 ? 10.716 10.398 2.194 1.00 89.75 210 SER A CA 1
ATOM 1635 C C . SER A 1 210 ? 9.244 10.693 2.503 1.00 89.75 210 SER A C 1
ATOM 1637 O O . SER A 1 210 ? 8.879 10.843 3.675 1.00 89.75 210 SER A O 1
ATOM 1639 N N . LEU A 1 211 ? 8.385 10.720 1.479 1.00 89.06 211 LEU A N 1
ATOM 1640 C CA . LEU A 1 211 ? 6.935 10.818 1.650 1.00 89.06 211 LEU A CA 1
ATOM 1641 C C . LEU A 1 211 ? 6.390 9.609 2.415 1.00 89.06 211 LEU A C 1
ATOM 1643 O O . LEU A 1 211 ? 5.728 9.789 3.435 1.00 89.06 211 LEU A O 1
ATOM 1647 N N . PHE A 1 212 ? 6.702 8.387 1.976 1.00 90.81 212 PHE A N 1
ATOM 1648 C CA . PHE A 1 212 ? 6.222 7.173 2.645 1.00 90.81 212 PHE A CA 1
ATOM 1649 C C . PHE A 1 212 ? 6.786 7.015 4.057 1.00 90.81 212 PHE A C 1
ATOM 1651 O O . PHE A 1 212 ? 6.086 6.534 4.942 1.00 90.81 212 PHE A O 1
ATOM 1658 N N . LYS A 1 213 ? 8.011 7.480 4.312 1.00 93.31 213 LYS A N 1
ATOM 1659 C CA . LYS A 1 213 ? 8.573 7.549 5.666 1.00 93.31 213 LYS A CA 1
ATOM 1660 C C . LYS A 1 213 ? 7.830 8.545 6.554 1.00 93.31 213 LYS A C 1
ATOM 1662 O O . LYS A 1 213 ? 7.569 8.265 7.721 1.00 93.31 213 LYS A O 1
ATOM 1667 N N . THR A 1 214 ? 7.469 9.708 6.015 1.00 90.88 214 THR A N 1
ATOM 1668 C CA . THR A 1 214 ? 6.632 10.687 6.727 1.00 90.88 214 THR A CA 1
ATOM 1669 C C . THR A 1 214 ? 5.254 10.106 7.034 1.00 90.88 214 THR A C 1
ATOM 1671 O O . THR A 1 214 ? 4.777 10.237 8.160 1.00 90.88 214 THR A O 1
ATOM 1674 N N . LEU A 1 215 ? 4.651 9.414 6.063 1.00 90.25 215 LEU A N 1
ATOM 1675 C CA . LEU A 1 215 ? 3.387 8.705 6.236 1.00 90.25 215 LEU A CA 1
ATOM 1676 C C . LEU A 1 215 ? 3.496 7.644 7.339 1.00 90.25 215 LEU A C 1
ATOM 1678 O O . LEU A 1 215 ? 2.705 7.675 8.276 1.00 90.25 215 LEU A O 1
ATOM 1682 N N . GLU A 1 216 ? 4.504 6.768 7.281 1.00 93.94 216 GLU A N 1
ATOM 1683 C CA . GLU A 1 216 ? 4.772 5.756 8.310 1.00 93.94 216 GLU A CA 1
ATOM 1684 C C . GLU A 1 216 ? 4.849 6.393 9.704 1.00 93.94 216 GLU A C 1
ATOM 1686 O O . GLU A 1 216 ? 4.134 5.983 10.619 1.00 93.94 216 GLU A O 1
ATOM 1691 N N . ASN A 1 217 ? 5.681 7.424 9.866 1.00 94.31 217 ASN A N 1
ATOM 1692 C CA . ASN A 1 217 ? 5.858 8.105 11.145 1.00 94.31 217 ASN A CA 1
ATOM 1693 C C . ASN A 1 217 ? 4.554 8.730 11.653 1.00 94.31 217 ASN A C 1
ATOM 1695 O O . ASN A 1 217 ? 4.238 8.601 12.835 1.00 94.31 217 ASN A O 1
ATOM 1699 N N . GLY A 1 218 ? 3.780 9.376 10.776 1.00 92.00 218 GLY A N 1
ATOM 1700 C CA . GLY A 1 218 ? 2.492 9.958 11.150 1.00 92.00 218 GLY A CA 1
ATOM 1701 C C . GLY A 1 218 ? 1.475 8.898 11.577 1.00 92.00 218 GLY A C 1
ATOM 1702 O O . GLY A 1 218 ? 0.779 9.084 12.574 1.00 92.00 218 GLY A O 1
ATOM 1703 N N . VAL A 1 219 ? 1.437 7.750 10.893 1.00 93.00 219 VAL A N 1
ATOM 1704 C CA . VAL A 1 219 ? 0.566 6.622 11.262 1.00 93.00 219 VAL A CA 1
ATOM 1705 C C . VAL A 1 219 ? 0.989 6.013 12.606 1.00 93.00 219 VAL A C 1
ATOM 1707 O O . VAL A 1 219 ? 0.137 5.716 13.448 1.00 93.00 219 VAL A O 1
ATOM 1710 N N . ARG A 1 220 ? 2.296 5.878 12.866 1.00 95.56 220 ARG A N 1
ATOM 1711 C CA . ARG A 1 220 ? 2.814 5.422 14.169 1.00 95.56 220 ARG A CA 1
ATOM 1712 C C . ARG A 1 220 ? 2.475 6.390 15.298 1.00 95.56 220 ARG A C 1
ATOM 1714 O O . ARG A 1 220 ? 2.074 5.950 16.374 1.00 95.56 220 ARG A O 1
ATOM 1721 N N . ASP A 1 221 ? 2.584 7.694 15.060 1.00 94.38 221 ASP A N 1
ATOM 1722 C CA . ASP A 1 221 ? 2.197 8.705 16.046 1.00 94.38 221 ASP A CA 1
ATOM 1723 C C . ASP A 1 221 ? 0.691 8.645 16.351 1.00 94.38 221 ASP A C 1
ATOM 1725 O O . ASP A 1 221 ? 0.302 8.597 17.517 1.00 94.38 221 ASP A O 1
ATOM 1729 N N . MET A 1 222 ? -0.158 8.510 15.325 1.00 94.06 222 MET A N 1
ATOM 1730 C CA . MET A 1 222 ? -1.598 8.272 15.509 1.00 94.06 222 MET A CA 1
ATOM 1731 C C . MET A 1 222 ? -1.887 6.978 16.277 1.00 94.06 222 MET A C 1
ATOM 1733 O O . MET A 1 222 ? -2.770 6.945 17.131 1.00 94.06 222 MET A O 1
ATOM 1737 N N . THR A 1 223 ? -1.120 5.915 16.036 1.00 95.38 223 THR A N 1
ATOM 1738 C CA . THR A 1 223 ? -1.228 4.670 16.813 1.00 95.38 223 THR A CA 1
ATOM 1739 C C . THR A 1 223 ? -0.938 4.937 18.291 1.00 95.38 223 THR A C 1
ATOM 1741 O O . THR A 1 223 ? -1.661 4.467 19.173 1.00 95.38 223 THR A O 1
ATOM 1744 N N . GLY A 1 224 ? 0.091 5.741 18.572 1.00 96.44 224 GLY A N 1
ATOM 1745 C CA . GLY A 1 224 ? 0.401 6.224 19.914 1.00 96.44 224 GLY A CA 1
ATOM 1746 C C . GLY A 1 224 ? -0.712 7.089 20.517 1.00 96.44 224 GLY A C 1
ATOM 1747 O O . GLY A 1 224 ? -1.019 6.941 21.698 1.00 96.44 224 GLY A O 1
ATOM 1748 N N . ASP A 1 225 ? -1.344 7.968 19.733 1.00 95.00 225 ASP A N 1
ATOM 1749 C CA . ASP A 1 225 ? -2.500 8.774 20.157 1.00 95.00 225 ASP A CA 1
ATOM 1750 C C . ASP A 1 225 ? -3.688 7.904 20.591 1.00 95.00 225 ASP A C 1
ATOM 1752 O O . ASP A 1 225 ? -4.259 8.130 21.662 1.00 95.00 225 ASP A O 1
ATOM 1756 N N . VAL A 1 226 ? -4.031 6.886 19.798 1.00 95.12 226 VAL A N 1
ATOM 1757 C CA . VAL A 1 226 ? -5.135 5.955 20.080 1.00 95.12 226 VAL A CA 1
ATOM 1758 C C . VAL A 1 226 ? -4.853 5.138 21.339 1.00 95.12 226 VAL A C 1
ATOM 1760 O O . VAL A 1 226 ? -5.666 5.125 22.269 1.00 95.12 226 VAL A O 1
ATOM 1763 N N . ARG A 1 227 ? -3.673 4.508 21.422 1.00 96.75 227 ARG A N 1
ATOM 1764 C CA . ARG A 1 227 ? -3.271 3.716 22.599 1.00 96.75 227 ARG A CA 1
ATOM 1765 C C . ARG A 1 227 ? -3.202 4.572 23.863 1.00 96.75 227 ARG A C 1
ATOM 1767 O O . ARG A 1 227 ? -3.660 4.146 24.921 1.00 96.75 227 ARG A O 1
ATOM 1774 N N . GLY A 1 228 ? -2.678 5.790 23.743 1.00 95.81 228 GLY A N 1
ATOM 1775 C CA . GLY A 1 228 ? -2.571 6.753 24.838 1.00 95.81 228 GLY A CA 1
ATOM 1776 C C . GLY A 1 228 ? -3.893 7.414 25.237 1.00 95.81 228 GLY A C 1
ATOM 1777 O O . GLY A 1 228 ? -3.915 8.163 26.209 1.00 95.81 228 GLY A O 1
ATOM 1778 N N . GLY A 1 229 ? -4.990 7.172 24.507 1.00 94.50 229 GLY A N 1
ATOM 1779 C CA . GLY A 1 229 ? -6.289 7.801 24.760 1.00 94.50 229 GLY A CA 1
ATOM 1780 C C . GLY A 1 229 ? -6.347 9.298 24.430 1.00 94.50 229 GLY A C 1
ATOM 1781 O O . GLY A 1 229 ? -7.281 9.968 24.859 1.00 94.50 229 GLY A O 1
ATOM 1782 N N . ARG A 1 230 ? -5.369 9.824 23.677 1.00 94.38 230 ARG A N 1
ATOM 1783 C CA . ARG A 1 230 ? -5.385 11.200 23.141 1.00 94.38 230 ARG A CA 1
ATOM 1784 C C . ARG A 1 230 ? -6.436 11.345 22.039 1.00 94.38 230 ARG A C 1
ATOM 1786 O O . ARG A 1 230 ? -7.046 12.403 21.898 1.00 94.38 230 ARG A O 1
ATOM 1793 N N . THR A 1 231 ? -6.664 10.264 21.297 1.00 93.19 231 THR A N 1
ATOM 1794 C CA . THR A 1 231 ? -7.814 10.095 20.410 1.00 93.19 231 THR A CA 1
ATOM 1795 C C . THR A 1 231 ? -8.921 9.364 21.163 1.00 93.19 231 THR A C 1
ATOM 1797 O O . THR A 1 231 ? -8.679 8.293 21.720 1.00 93.19 231 THR A O 1
ATOM 1800 N N . THR A 1 232 ? -10.128 9.930 21.185 1.00 92.38 232 THR A N 1
ATOM 1801 C CA . THR A 1 232 ? -11.279 9.396 21.934 1.00 92.38 232 THR A CA 1
ATOM 1802 C C . THR A 1 232 ? -12.408 8.872 21.049 1.00 92.38 232 THR A C 1
ATOM 1804 O O . THR A 1 232 ? -13.362 8.316 21.580 1.00 92.38 232 THR A O 1
ATOM 1807 N N . SER A 1 233 ? -12.309 9.035 19.726 1.00 91.94 233 SER A N 1
ATOM 1808 C CA . SER A 1 233 ? -13.288 8.533 18.751 1.00 91.94 233 SER A CA 1
ATOM 1809 C C . SER A 1 233 ? -12.668 8.341 17.365 1.00 91.94 233 SER A C 1
ATOM 1811 O O . SER A 1 233 ? -11.655 8.973 17.033 1.00 91.94 233 SER A O 1
ATOM 1813 N N . MET A 1 234 ? -13.328 7.561 16.503 1.00 86.94 234 MET A N 1
ATOM 1814 C CA . MET A 1 234 ? -12.958 7.422 15.087 1.00 86.94 234 MET A CA 1
ATOM 1815 C C . MET A 1 234 ? -13.058 8.743 14.316 1.00 86.94 234 MET A C 1
ATOM 1817 O O . MET A 1 234 ? -12.320 8.972 13.355 1.00 86.94 234 MET A O 1
ATOM 1821 N N . ASN A 1 235 ? -13.942 9.653 14.736 1.00 87.38 235 ASN A N 1
ATOM 1822 C CA . ASN A 1 235 ? -14.062 10.962 14.099 1.00 87.38 235 ASN A CA 1
ATOM 1823 C C . ASN A 1 235 ? -12.828 11.838 14.343 1.00 87.38 235 ASN A C 1
ATOM 1825 O O . ASN A 1 235 ? -12.293 12.426 13.402 1.00 87.38 235 ASN A O 1
ATOM 1829 N N . GLN A 1 236 ? -12.336 11.863 15.584 1.00 88.31 236 GLN A N 1
ATOM 1830 C CA . GLN A 1 236 ? -11.098 12.563 15.922 1.00 88.31 236 GLN A CA 1
ATOM 1831 C C . GLN A 1 236 ? -9.887 11.914 15.236 1.00 88.31 236 GLN A C 1
ATOM 1833 O O . GLN A 1 236 ? -8.986 12.626 14.796 1.00 88.31 236 GLN A O 1
ATOM 1838 N N . LEU A 1 237 ? -9.881 10.583 15.086 1.00 88.25 237 LEU A N 1
ATOM 1839 C CA . LEU A 1 237 ? -8.849 9.881 14.321 1.00 88.25 237 LEU A CA 1
ATOM 1840 C C . LEU A 1 237 ? -8.813 10.349 12.858 1.00 88.25 237 LEU A C 1
ATOM 1842 O O . LEU A 1 237 ? -7.753 10.716 12.355 1.00 88.25 237 LEU A O 1
ATOM 1846 N N . GLY A 1 238 ? -9.971 10.381 12.190 1.00 85.25 238 GLY A N 1
ATOM 1847 C CA . GLY A 1 238 ? -10.088 10.845 10.806 1.00 85.25 238 GLY A CA 1
ATOM 1848 C C . GLY A 1 238 ? -9.682 12.312 10.635 1.00 85.25 238 GLY A C 1
ATOM 1849 O O . GLY A 1 238 ? -8.996 12.653 9.674 1.00 85.25 238 GLY A O 1
ATOM 1850 N N . GLN A 1 239 ? -10.044 13.179 11.587 1.00 85.88 239 GLN A N 1
ATOM 1851 C CA . GLN A 1 239 ? -9.585 14.570 11.600 1.00 85.88 239 GLN A CA 1
ATOM 1852 C C . GLN A 1 239 ? -8.060 14.665 11.745 1.00 85.88 239 GLN A C 1
ATOM 1854 O O . GLN A 1 239 ? -7.416 15.370 10.970 1.00 85.88 239 GLN A O 1
ATOM 1859 N N . SER A 1 240 ? -7.482 13.914 12.685 1.00 86.81 240 SER A N 1
ATOM 1860 C CA . SER A 1 240 ? -6.035 13.879 12.899 1.00 86.81 240 SER A CA 1
ATOM 1861 C C . SER A 1 240 ? -5.286 13.408 11.651 1.00 86.81 240 SER A C 1
ATOM 1863 O O . SER A 1 240 ? -4.264 13.986 11.294 1.00 86.81 240 SER A O 1
ATOM 1865 N N . ALA A 1 241 ? -5.823 12.424 10.925 1.00 84.94 241 ALA A N 1
ATOM 1866 C CA . ALA A 1 241 ? -5.263 11.997 9.645 1.00 84.94 241 ALA A CA 1
ATOM 1867 C C . ALA A 1 241 ? -5.264 13.110 8.590 1.00 84.94 241 ALA A C 1
ATOM 1869 O O . ALA A 1 241 ? -4.254 13.319 7.922 1.00 84.94 241 ALA A O 1
ATOM 1870 N N . VAL A 1 242 ? -6.372 13.841 8.435 1.00 79.81 242 VAL A N 1
ATOM 1871 C CA . VAL A 1 242 ? -6.438 14.972 7.494 1.00 79.81 242 VAL A CA 1
ATOM 1872 C C . VAL A 1 242 ? -5.364 16.006 7.843 1.00 79.81 242 VAL A C 1
ATOM 1874 O O . VAL A 1 242 ? -4.592 16.405 6.974 1.00 79.81 242 VAL A O 1
ATOM 1877 N N . GLU A 1 243 ? -5.273 16.394 9.117 1.00 83.56 243 GLU A N 1
ATOM 1878 C CA . GLU A 1 243 ? -4.303 17.384 9.600 1.00 83.56 243 GLU A CA 1
ATOM 1879 C C . GLU A 1 243 ? -2.850 16.930 9.393 1.00 83.56 243 GLU A C 1
ATOM 1881 O O . GLU A 1 243 ? -2.013 17.715 8.943 1.00 83.56 243 GLU A O 1
ATOM 1886 N N . LYS A 1 244 ? -2.548 15.658 9.676 1.00 84.00 244 LYS A N 1
ATOM 1887 C CA . LYS A 1 244 ? -1.185 15.113 9.621 1.00 84.00 244 LYS A CA 1
ATOM 1888 C C . LYS A 1 244 ? -0.721 14.752 8.210 1.00 84.00 244 LYS A C 1
ATOM 1890 O O . LYS A 1 244 ? 0.478 14.817 7.953 1.00 84.00 244 LYS A O 1
ATOM 1895 N N . PHE A 1 245 ? -1.622 14.382 7.297 1.00 80.25 245 PHE A N 1
ATOM 1896 C CA . PHE A 1 245 ? -1.235 13.837 5.988 1.00 80.25 245 PHE A CA 1
ATOM 1897 C C . PHE A 1 245 ? -1.549 14.740 4.797 1.00 80.25 245 PHE A C 1
ATOM 1899 O O . PHE A 1 245 ? -0.795 14.713 3.824 1.00 80.25 245 PHE A O 1
ATOM 1906 N N . ALA A 1 246 ? -2.603 15.562 4.849 1.00 76.50 246 ALA A N 1
ATOM 1907 C CA . ALA A 1 246 ? -3.006 16.345 3.681 1.00 76.50 246 ALA A CA 1
ATOM 1908 C C . ALA A 1 246 ? -1.936 17.374 3.280 1.00 76.50 246 ALA A C 1
ATOM 1910 O O . ALA A 1 246 ? -1.581 17.473 2.107 1.00 76.50 246 ALA A O 1
ATOM 1911 N N . ILE A 1 247 ? -1.378 18.108 4.251 1.00 76.25 247 ILE A N 1
ATOM 1912 C CA . ILE A 1 247 ? -0.379 19.152 3.977 1.00 76.25 247 ILE A CA 1
ATOM 1913 C C . ILE A 1 247 ? 0.933 18.545 3.440 1.00 76.25 247 ILE A C 1
ATOM 1915 O O . ILE A 1 247 ? 1.372 18.981 2.372 1.00 76.25 247 ILE A O 1
ATOM 1919 N N . PRO A 1 248 ? 1.555 17.529 4.083 1.00 73.38 248 PRO A N 1
ATOM 1920 C CA . PRO A 1 248 ? 2.746 16.881 3.530 1.00 73.38 248 PRO A CA 1
ATOM 1921 C C . PRO A 1 248 ? 2.533 16.292 2.137 1.00 73.38 248 PRO A C 1
ATOM 1923 O O . PRO A 1 248 ? 3.385 16.482 1.270 1.00 73.38 248 PRO A O 1
ATOM 1926 N N . ALA A 1 249 ? 1.392 15.640 1.892 1.00 73.25 249 ALA A N 1
ATOM 1927 C CA . ALA A 1 249 ? 1.078 15.087 0.579 1.00 73.25 249 ALA A CA 1
ATOM 1928 C C . ALA A 1 249 ? 1.032 16.185 -0.494 1.00 73.25 249 ALA A C 1
ATOM 1930 O O . ALA A 1 249 ? 1.688 16.060 -1.525 1.00 73.25 249 ALA A O 1
ATOM 1931 N N . VAL A 1 250 ? 0.337 17.298 -0.232 1.00 76.38 250 VAL A N 1
ATOM 1932 C CA . VAL A 1 250 ? 0.280 18.438 -1.164 1.00 76.38 250 VAL A CA 1
ATOM 1933 C C . VAL A 1 250 ? 1.669 19.022 -1.421 1.00 76.38 250 VAL A C 1
ATOM 1935 O O . VAL A 1 250 ? 2.006 19.292 -2.572 1.00 76.38 250 VAL A O 1
ATOM 1938 N N . MET A 1 251 ? 2.495 19.190 -0.383 1.00 74.44 251 MET A N 1
ATOM 1939 C CA . MET A 1 251 ? 3.854 19.718 -0.544 1.00 74.44 251 MET A CA 1
ATOM 1940 C C . MET A 1 251 ? 4.734 18.806 -1.399 1.00 74.44 251 MET A C 1
ATOM 1942 O O . MET A 1 251 ? 5.447 19.305 -2.267 1.00 74.44 251 MET A O 1
ATOM 1946 N N . VAL A 1 252 ? 4.673 17.487 -1.195 1.00 73.38 252 VAL A N 1
ATOM 1947 C CA . VAL A 1 252 ? 5.448 16.535 -2.004 1.00 73.38 252 VAL A CA 1
ATOM 1948 C C . VAL A 1 252 ? 4.964 16.525 -3.448 1.00 73.38 252 VAL A C 1
ATOM 1950 O O . VAL A 1 252 ? 5.787 16.612 -4.355 1.00 73.38 252 VAL A O 1
ATOM 1953 N N . MET A 1 253 ? 3.649 16.502 -3.676 1.00 73.69 253 MET A N 1
ATOM 1954 C CA . MET A 1 253 ? 3.092 16.562 -5.030 1.00 73.69 253 MET A CA 1
ATOM 1955 C C . MET A 1 253 ? 3.481 17.861 -5.746 1.00 73.69 253 MET A C 1
ATOM 1957 O O . MET A 1 253 ? 3.821 17.838 -6.928 1.00 73.69 253 MET A O 1
ATOM 1961 N N . TYR A 1 254 ? 3.494 18.988 -5.028 1.00 76.38 254 TYR A N 1
ATOM 1962 C CA . TYR A 1 254 ? 3.965 20.265 -5.558 1.00 76.38 254 TYR A CA 1
ATOM 1963 C C . TYR A 1 254 ? 5.466 20.241 -5.884 1.00 76.38 254 TYR A C 1
ATOM 1965 O O . TYR A 1 254 ? 5.862 20.649 -6.976 1.00 76.38 254 TYR A O 1
ATOM 1973 N N . ALA A 1 255 ? 6.302 19.746 -4.965 1.00 79.19 255 ALA A N 1
ATOM 1974 C CA . ALA A 1 255 ? 7.748 19.645 -5.158 1.00 79.19 255 ALA A CA 1
ATOM 1975 C C . ALA A 1 255 ? 8.102 18.741 -6.347 1.00 79.19 255 ALA A C 1
ATOM 1977 O O . ALA A 1 255 ? 8.940 19.102 -7.171 1.00 79.19 255 ALA A O 1
ATOM 1978 N N . TRP A 1 256 ? 7.417 17.606 -6.475 1.00 77.56 256 TRP A N 1
ATOM 1979 C CA . TRP A 1 256 ? 7.571 16.694 -7.600 1.00 77.56 256 TRP A CA 1
ATOM 1980 C C . TRP A 1 256 ? 7.127 17.336 -8.923 1.00 77.56 256 TRP A C 1
ATOM 1982 O O . TRP A 1 256 ? 7.875 17.305 -9.899 1.00 77.56 256 TRP A O 1
ATOM 1992 N N . GLY A 1 257 ? 5.978 18.023 -8.942 1.00 80.38 257 GLY A N 1
ATOM 1993 C CA . GLY A 1 257 ? 5.534 18.788 -10.112 1.00 80.38 257 GLY A CA 1
ATOM 1994 C C . GLY A 1 257 ? 6.572 19.822 -10.564 1.00 80.38 257 GLY A C 1
ATOM 1995 O O . GLY A 1 257 ? 6.910 19.888 -11.745 1.00 80.38 257 GLY A O 1
ATOM 1996 N N . LYS A 1 258 ? 7.158 20.564 -9.616 1.00 83.19 258 LYS A N 1
ATOM 1997 C CA . LYS A 1 258 ? 8.232 21.531 -9.893 1.00 83.19 258 LYS A CA 1
ATOM 1998 C C . LYS A 1 258 ? 9.513 20.878 -10.408 1.00 83.19 258 LYS A C 1
ATOM 2000 O O . LYS A 1 258 ? 10.124 21.406 -11.335 1.00 83.19 258 LYS A O 1
ATOM 2005 N N . HIS A 1 259 ? 9.910 19.742 -9.837 1.00 80.25 259 HIS A N 1
ATOM 2006 C CA . HIS A 1 259 ? 11.077 18.989 -10.297 1.00 80.25 259 HIS A CA 1
ATOM 2007 C C . HIS A 1 259 ? 10.913 18.546 -11.759 1.00 80.25 259 HIS A C 1
ATOM 2009 O O . HIS A 1 259 ? 11.807 18.749 -12.581 1.00 80.25 259 HIS A O 1
ATOM 2015 N N . ARG A 1 260 ? 9.729 18.039 -12.119 1.00 81.12 260 ARG A N 1
ATOM 2016 C CA . ARG A 1 260 ? 9.429 17.616 -13.492 1.00 81.12 260 ARG A CA 1
ATOM 2017 C C . ARG A 1 260 ? 9.389 18.769 -14.490 1.00 81.12 260 ARG A C 1
ATOM 2019 O O . ARG A 1 260 ? 9.904 18.618 -15.597 1.00 81.12 260 ARG A O 1
ATOM 2026 N N . GLU A 1 261 ? 8.820 19.914 -14.110 1.00 84.25 261 GLU A N 1
ATOM 2027 C CA . GLU A 1 261 ? 8.849 21.134 -14.932 1.00 84.25 261 GLU A CA 1
ATOM 2028 C C . GLU A 1 261 ? 10.295 21.539 -15.264 1.00 84.25 261 GLU A C 1
ATOM 2030 O O . GLU A 1 261 ? 10.617 21.763 -16.433 1.00 84.25 261 GLU A O 1
ATOM 2035 N N . ALA A 1 262 ? 11.181 21.544 -14.262 1.00 84.69 262 ALA A N 1
ATOM 2036 C CA . ALA A 1 262 ? 12.591 21.892 -14.434 1.00 84.69 262 ALA A CA 1
ATOM 2037 C C . ALA A 1 262 ? 13.335 20.907 -15.354 1.00 84.69 262 ALA A C 1
ATOM 2039 O O . ALA A 1 262 ? 14.085 21.327 -16.238 1.00 84.69 262 ALA A O 1
ATOM 2040 N N . MET A 1 263 ? 13.090 19.601 -15.201 1.00 81.38 263 MET A N 1
ATOM 2041 C CA . MET A 1 263 ? 13.661 18.569 -16.076 1.00 81.38 263 MET A CA 1
ATOM 2042 C C . MET A 1 263 ? 13.179 18.713 -17.524 1.00 81.38 263 MET A C 1
ATOM 2044 O O . MET A 1 263 ? 13.967 18.593 -18.465 1.00 81.38 263 MET A O 1
ATOM 2048 N N . GLN A 1 264 ? 11.895 19.017 -17.725 1.00 83.88 264 GLN A N 1
ATOM 2049 C CA . GLN A 1 264 ? 11.341 19.212 -19.059 1.00 83.88 264 GLN A CA 1
ATOM 2050 C C . GLN A 1 264 ? 11.900 20.472 -19.735 1.00 83.88 264 GLN A C 1
ATOM 2052 O O . GLN A 1 264 ? 12.168 20.456 -20.937 1.00 83.88 264 GLN A O 1
ATOM 2057 N N . GLU A 1 265 ? 12.090 21.555 -18.983 1.00 86.06 265 GLU A N 1
ATOM 2058 C CA . GLU A 1 265 ? 12.704 22.786 -19.482 1.00 86.06 265 GLU A CA 1
ATOM 2059 C C . GLU A 1 265 ? 14.180 22.574 -19.847 1.00 86.06 265 GLU A C 1
ATOM 2061 O O . GLU A 1 265 ? 14.607 22.962 -20.937 1.00 86.06 265 GLU A O 1
ATOM 2066 N N . ALA A 1 266 ? 14.940 21.872 -19.002 1.00 84.06 266 ALA A N 1
ATOM 2067 C CA . ALA A 1 266 ? 16.324 21.508 -19.290 1.00 84.06 266 ALA A CA 1
ATOM 2068 C C . ALA A 1 266 ? 16.441 20.660 -20.569 1.00 84.06 266 ALA A C 1
ATOM 2070 O O . ALA A 1 266 ? 17.295 20.936 -21.410 1.00 84.06 266 ALA A O 1
ATOM 2071 N N . ALA A 1 267 ? 15.550 19.680 -20.760 1.00 83.81 267 ALA A N 1
ATOM 2072 C CA . ALA A 1 267 ? 15.520 18.849 -21.963 1.00 83.81 267 ALA A CA 1
ATOM 2073 C C . ALA A 1 267 ? 15.171 19.644 -23.235 1.00 83.81 267 ALA A C 1
ATOM 2075 O O . ALA A 1 267 ? 15.742 19.386 -24.292 1.00 83.81 267 ALA A O 1
ATOM 2076 N N . ARG A 1 268 ? 14.268 20.635 -23.152 1.00 86.25 268 ARG A N 1
ATOM 2077 C CA . ARG A 1 268 ? 13.945 21.522 -24.291 1.00 86.25 268 ARG A CA 1
ATOM 2078 C C . ARG A 1 268 ? 15.101 22.444 -24.671 1.00 86.25 268 ARG A C 1
ATOM 2080 O O . ARG A 1 268 ? 15.242 22.778 -25.842 1.00 86.25 268 ARG A O 1
ATOM 2087 N N . ASN A 1 269 ? 15.896 22.859 -23.690 1.00 84.06 269 ASN A N 1
ATOM 2088 C CA . ASN A 1 269 ? 16.969 23.833 -23.872 1.00 84.06 269 ASN A CA 1
ATOM 2089 C C . ASN A 1 269 ? 18.330 23.197 -24.212 1.00 84.06 269 ASN A C 1
ATOM 2091 O O . ASN A 1 269 ? 19.295 23.927 -24.440 1.00 84.06 269 ASN A O 1
ATOM 2095 N N . GLN A 1 270 ? 18.439 21.863 -24.271 1.00 75.00 270 GLN A N 1
ATOM 2096 C CA . GLN A 1 270 ? 19.658 21.202 -24.744 1.00 75.00 270 GLN A CA 1
ATOM 2097 C C . GLN A 1 270 ? 19.784 21.345 -26.273 1.00 75.00 270 GLN A C 1
ATOM 2099 O O . GLN A 1 270 ? 18.918 20.862 -27.006 1.00 75.00 270 GLN A O 1
ATOM 2104 N N . PRO A 1 271 ? 20.848 21.992 -26.791 1.00 63.91 271 PRO A N 1
ATOM 2105 C CA . PRO A 1 271 ? 21.058 22.097 -28.228 1.00 63.91 271 PRO A CA 1
ATOM 2106 C C . PRO A 1 271 ? 21.275 20.700 -28.815 1.00 63.91 271 PRO A C 1
ATOM 2108 O O . PRO A 1 271 ? 22.076 19.923 -28.292 1.00 63.91 271 PRO A O 1
ATOM 2111 N N . VAL A 1 272 ? 20.575 20.392 -29.911 1.00 63.44 272 VAL A 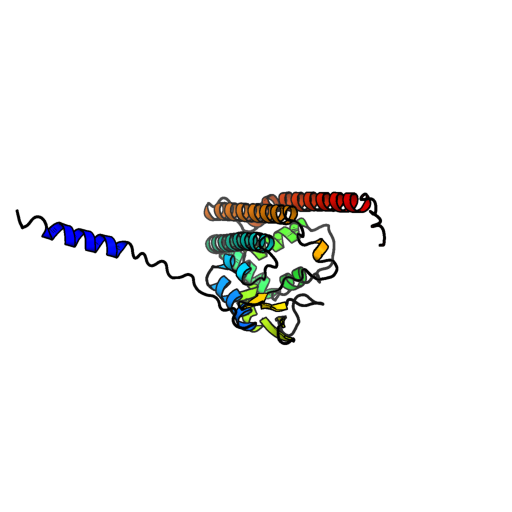N 1
ATOM 2112 C CA . VAL A 1 272 ? 20.764 19.153 -30.677 1.00 63.44 272 VAL A CA 1
ATOM 2113 C C . VAL A 1 272 ? 22.223 19.104 -31.122 1.00 63.44 272 VAL A C 1
ATOM 2115 O O . VAL A 1 272 ? 22.614 19.792 -32.064 1.00 63.44 272 VAL A O 1
ATOM 2118 N N . GLN A 1 273 ? 23.048 18.316 -30.434 1.00 58.00 273 GLN A N 1
ATOM 2119 C CA . GLN A 1 273 ? 24.386 18.012 -30.917 1.00 58.00 273 GLN A CA 1
ATOM 2120 C C . GLN A 1 273 ? 24.221 17.141 -32.161 1.00 58.00 273 GLN A C 1
ATOM 2122 O O . GLN A 1 273 ? 23.992 15.937 -32.070 1.00 58.00 273 GLN A O 1
ATOM 2127 N N . THR A 1 274 ? 24.284 17.760 -33.339 1.00 56.47 274 THR A N 1
ATOM 2128 C CA . THR A 1 274 ? 24.394 17.043 -34.607 1.00 56.47 274 THR A CA 1
ATOM 2129 C C . THR A 1 274 ? 25.701 16.261 -34.579 1.00 56.47 274 THR A C 1
ATOM 2131 O O . THR A 1 274 ? 26.774 16.845 -34.734 1.00 56.47 274 THR A O 1
ATOM 2134 N N . GLN A 1 275 ? 25.623 14.951 -34.337 1.00 52.03 275 GLN A N 1
ATOM 2135 C CA . GLN A 1 275 ? 26.764 14.067 -34.550 1.00 52.03 275 GLN A CA 1
ATOM 2136 C C . GLN A 1 275 ? 27.178 14.176 -36.026 1.00 52.03 275 GLN A C 1
ATOM 2138 O O . GLN A 1 275 ? 26.309 14.071 -36.897 1.00 52.03 275 GLN A O 1
ATOM 2143 N N . PRO A 1 276 ? 28.463 14.420 -36.337 1.00 56.03 276 PRO A N 1
ATOM 2144 C CA . PRO A 1 276 ? 28.924 14.375 -37.714 1.00 56.03 276 PRO A CA 1
ATOM 2145 C C . PRO A 1 276 ? 28.737 12.948 -38.239 1.00 56.03 276 PRO A C 1
ATOM 2147 O O . PRO A 1 276 ? 29.230 11.989 -37.646 1.00 56.03 276 PRO A O 1
ATOM 2150 N N . VAL A 1 277 ? 27.972 12.820 -39.323 1.00 64.19 277 VAL A N 1
ATOM 2151 C CA . VAL A 1 277 ? 27.813 11.563 -40.064 1.00 64.19 277 VAL A CA 1
ATOM 2152 C C . VAL A 1 277 ? 29.190 11.183 -40.634 1.00 64.19 277 VAL A C 1
ATOM 2154 O O . VAL A 1 277 ? 29.843 12.074 -41.187 1.00 64.19 277 VAL A O 1
ATOM 2157 N N . PRO A 1 278 ? 29.658 9.932 -40.459 1.00 69.19 278 PRO A N 1
ATOM 2158 C CA . PRO A 1 278 ? 30.946 9.479 -40.985 1.00 69.19 278 PRO A CA 1
ATOM 2159 C C . PRO A 1 278 ? 31.003 9.475 -42.517 1.00 69.19 278 PRO A C 1
ATOM 2161 O O . PRO A 1 278 ? 29.945 9.267 -43.158 1.00 69.19 278 PRO A O 1
#

Nearest PDB structures (foldseek):
  3l8i-assembly2_D  TM=2.361E-01  e=9.662E+00  Homo sapiens

Secondary structure (DSSP, 8-state):
--STTHHHHHHHHHHHHTS----PPPPP---SSHHHHHHHHHHHHHTT-GGGGGGGB--SSHHHHHHHHHHHHHHHHHHHHHHHHHHH-HHHHHHHHHHHHHTTTHHHHHHHTT-----GGGHHHHHHHHHHHHHH-SSHHHHHTTTTEEEEEEETTEEEEEETTEESSTTT--EEEEETTEEEEEP-TTSTTGGGTS--SHHHHHHHHHHHHHHHHHHHHHHHHHHTTS--SHHHHHHHHHHHHHHHHHHHHHHHHHHHHHHHHHHHHS----PPP-

Foldseek 3Di:
DPPPPPVVVVVVVVVVVVVVPPPPDPDDQDQADPLSLLVSCLVCLVVLNQLCNLVQADDPDPLSSLLSNLLSLLRSLLSLLLVLCCVQPVPQLVVLVVVCVVVVVVVVLCVVLVVDDDDDPCVLVVLLNVVLNCSSPVCVCSNVQVVQWDWADDDPFKIFIGGNNHARNPDPGFMWGDDPVGIHTYDPCPDDCNVVVDDDDSVSSVLSSVLSNLSSVLSNVLSVCSNVVVDPDSSVSSVSCCVSRVVSVVVSVVVVVVVVVVVVVVVVPDPPPPDDDD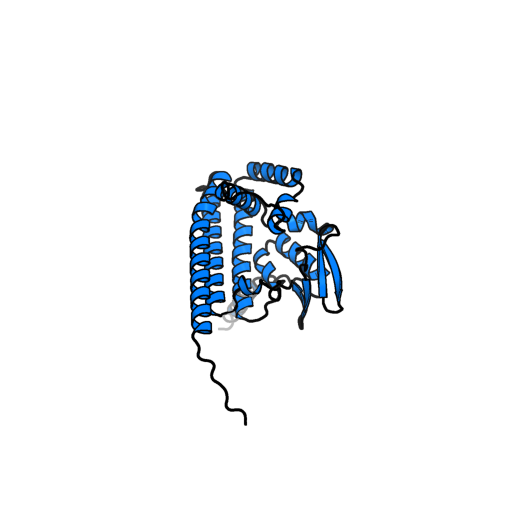

Sequence (278 aa):
MKMLRAGMVLMWGLIVGLLAGCSKAPREYSRSSPENVLESAVLMVENKEATRLSELVYAENVQMRSLLNQVGLALGAMEELSRAVAEKFPEELAAMRAQIEADGGQSIVEQLTGRGGRAAADAGERFRELAKRIFADPYGWLSQHRDKLDVIYVADDSYGVMYDGEVLLQPWGLLIQQKEDGWYLMLPTNLPGARQILPDTEDEYMLWGSLFKTLENGVRDMTGDVRGGRTTSMNQLGQSAVEKFAIPAVMVMYAWGKHREAMQEAARNQPVQTQPVP

pLDDT: mean 81.39, std 14.84, range [45.62, 98.25]

Mean predicted aligned error: 10.21 Å

Solvent-accessible surface area (backbone atoms only — not comparable to full-atom values): 15596 Å² total; per-residue (Å²): 142,74,75,77,67,64,64,59,57,60,59,54,58,58,56,60,64,69,68,68,63,80,71,71,73,79,85,85,68,54,28,87,39,67,66,36,38,56,50,31,49,41,50,29,52,76,70,72,38,38,39,52,53,38,75,45,42,61,54,98,44,71,62,51,41,54,32,34,51,34,45,7,50,26,43,31,26,46,53,53,26,19,50,39,43,49,73,72,38,49,67,63,42,52,55,49,49,54,51,42,57,73,58,64,55,45,66,59,54,36,54,76,61,64,71,70,80,79,78,79,90,50,54,69,60,51,49,27,53,51,46,38,50,41,40,63,44,74,56,49,66,53,67,76,38,53,88,36,50,49,75,41,88,72,50,101,54,32,27,33,36,27,46,72,93,36,64,37,62,72,93,81,39,40,36,31,35,61,51,101,90,36,34,23,38,46,72,70,57,85,42,93,66,34,61,76,76,50,70,87,48,72,69,43,35,51,52,51,32,50,49,32,48,50,49,22,52,52,37,45,51,50,29,50,30,42,70,70,55,76,37,86,47,68,65,55,46,20,49,51,47,49,70,67,43,50,58,59,51,51,51,49,54,51,52,51,52,53,52,51,53,51,52,53,51,53,62,71,70,54,76,84,78,77,73,81,80,132